Protein AF-A0A9E3XN04-F1 (afdb_monomer_lite)

Structure (mmCIF, N/CA/C/O backbone):
data_AF-A0A9E3XN04-F1
#
_entry.id   AF-A0A9E3XN04-F1
#
loop_
_atom_site.group_PDB
_atom_site.id
_atom_site.type_symbol
_atom_site.label_atom_id
_atom_site.label_alt_id
_atom_site.label_comp_id
_atom_site.label_asym_id
_atom_site.label_entity_id
_atom_site.label_seq_id
_atom_site.pdbx_PDB_ins_code
_atom_site.Cartn_x
_atom_site.Cartn_y
_atom_site.Cartn_z
_atom_site.occupancy
_atom_site.B_iso_or_equiv
_atom_site.auth_seq_id
_atom_site.auth_comp_id
_atom_site.auth_asym_id
_atom_site.auth_atom_id
_atom_site.pdbx_PDB_model_num
ATOM 1 N N . MET A 1 1 ? -16.218 -10.747 -21.702 1.00 32.84 1 MET A N 1
ATOM 2 C CA . MET A 1 1 ? -16.061 -9.281 -21.755 1.00 32.84 1 MET A CA 1
ATOM 3 C C . MET A 1 1 ? -14.624 -9.043 -22.192 1.00 32.84 1 MET A C 1
ATOM 5 O O . MET A 1 1 ? -13.739 -9.515 -21.499 1.00 32.84 1 MET A O 1
ATOM 9 N N . GLN A 1 2 ? -14.370 -8.511 -23.393 1.00 26.30 2 GLN A N 1
ATOM 10 C CA . GLN A 1 2 ? -12.997 -8.167 -23.788 1.00 26.30 2 GLN A CA 1
ATOM 11 C C . GLN A 1 2 ? -12.576 -6.998 -22.902 1.00 26.30 2 GLN A C 1
ATOM 13 O O . GLN A 1 2 ? -13.177 -5.932 -23.001 1.00 26.30 2 GLN A O 1
ATOM 18 N N . LEU A 1 3 ? -11.621 -7.218 -21.999 1.00 33.91 3 LEU A N 1
ATOM 19 C CA . LEU A 1 3 ? -10.925 -6.113 -21.355 1.00 33.91 3 LEU A CA 1
ATOM 20 C C . LEU A 1 3 ? -10.297 -5.301 -22.491 1.00 33.91 3 LEU A C 1
ATOM 22 O O . LEU A 1 3 ? -9.540 -5.849 -23.300 1.00 33.91 3 LEU A O 1
ATOM 26 N N . ASP A 1 4 ? -10.693 -4.033 -22.608 1.00 42.59 4 ASP A N 1
ATOM 27 C CA . ASP A 1 4 ? -9.982 -3.064 -23.434 1.00 42.59 4 ASP A CA 1
ATOM 28 C C . ASP A 1 4 ? -8.484 -3.220 -23.139 1.00 42.59 4 ASP A C 1
ATOM 30 O O . ASP A 1 4 ? -8.095 -3.386 -21.981 1.00 42.59 4 ASP A O 1
ATOM 34 N N . ARG A 1 5 ? -7.647 -3.237 -24.186 1.00 41.97 5 ARG A N 1
ATOM 35 C CA . ARG A 1 5 ? -6.184 -3.322 -24.035 1.00 41.97 5 ARG A CA 1
ATOM 36 C C . ARG A 1 5 ? -5.721 -2.374 -22.915 1.00 41.97 5 ARG A C 1
ATOM 38 O O . ARG A 1 5 ? -6.259 -1.263 -22.869 1.00 41.97 5 ARG A O 1
ATOM 45 N N . PRO A 1 6 ? -4.721 -2.748 -22.091 1.00 50.22 6 PRO A N 1
ATOM 46 C CA . PRO A 1 6 ? -4.192 -1.879 -21.043 1.00 50.22 6 PRO A CA 1
ATOM 47 C C . PRO A 1 6 ? -3.961 -0.467 -21.590 1.00 50.22 6 PRO A C 1
ATOM 49 O O . PRO A 1 6 ? -3.278 -0.291 -22.606 1.00 50.22 6 PRO A O 1
ATOM 52 N N . ILE A 1 7 ? -4.601 0.521 -20.962 1.00 51.25 7 ILE A N 1
ATOM 53 C CA . ILE A 1 7 ? -4.759 1.883 -21.491 1.00 51.25 7 ILE A CA 1
ATOM 54 C C . ILE A 1 7 ? -3.408 2.609 -21.616 1.00 51.25 7 ILE A C 1
ATOM 56 O O . ILE A 1 7 ? -3.303 3.530 -22.419 1.00 51.25 7 ILE A O 1
ATOM 60 N N . LEU A 1 8 ? -2.334 2.143 -20.966 1.00 50.19 8 LEU A N 1
ATOM 61 C CA . LEU A 1 8 ? -0.961 2.627 -21.200 1.00 50.19 8 LEU A CA 1
ATOM 62 C C . LEU A 1 8 ? -0.531 2.591 -22.676 1.00 50.19 8 LEU A C 1
ATOM 64 O O . LEU A 1 8 ? 0.091 3.540 -23.145 1.00 50.19 8 LEU A O 1
ATOM 68 N N . ASN A 1 9 ? -1.006 1.619 -23.464 1.00 49.53 9 ASN A N 1
ATOM 69 C CA . ASN A 1 9 ? -0.788 1.609 -24.919 1.00 49.53 9 ASN A CA 1
ATOM 70 C C . ASN A 1 9 ? -1.611 2.663 -25.695 1.00 49.53 9 ASN A C 1
ATOM 72 O O . ASN A 1 9 ? -1.367 2.873 -26.881 1.00 49.53 9 ASN A O 1
ATOM 76 N N . ARG A 1 10 ? -2.612 3.317 -25.083 1.00 57.53 10 ARG A N 1
ATOM 77 C CA . ARG A 1 10 ? -3.299 4.477 -25.688 1.00 57.53 10 ARG A CA 1
ATOM 78 C C . ARG A 1 10 ? -2.461 5.747 -25.558 1.00 57.53 10 ARG A C 1
ATOM 80 O O . ARG A 1 10 ? -2.516 6.585 -26.452 1.00 57.53 10 ARG A O 1
ATOM 87 N N . TRP A 1 11 ? -1.690 5.882 -24.480 1.00 60.97 11 TRP A N 1
ATOM 88 C CA . TRP A 1 11 ? -1.015 7.132 -24.138 1.00 60.97 11 TRP A CA 1
ATOM 89 C C . TRP A 1 11 ? 0.218 7.420 -24.985 1.00 60.97 11 TRP A C 1
ATOM 91 O O . TRP A 1 11 ? 0.409 8.564 -25.388 1.00 60.97 11 TRP A O 1
ATOM 101 N N . THR A 1 12 ? 1.006 6.404 -25.338 1.00 56.81 12 THR A N 1
ATOM 102 C CA . THR A 1 12 ? 2.194 6.557 -26.202 1.00 56.81 12 THR A CA 1
ATOM 103 C C . THR A 1 12 ? 1.855 7.134 -27.583 1.00 56.81 12 THR A C 1
ATOM 105 O O . THR A 1 12 ? 2.690 7.765 -28.230 1.00 56.81 12 THR A O 1
ATOM 108 N N . HIS A 1 13 ? 0.601 6.996 -28.023 1.00 58.75 13 HIS A N 1
ATOM 109 C CA . HIS A 1 13 ? 0.093 7.558 -29.275 1.00 58.75 13 HIS A CA 1
ATOM 110 C C . HIS A 1 13 ? -0.641 8.896 -29.109 1.00 58.75 13 HIS A C 1
ATOM 112 O O . HIS A 1 13 ? -1.061 9.495 -30.104 1.00 58.75 13 HIS A O 1
ATOM 118 N N . THR A 1 14 ? -0.783 9.396 -27.881 1.00 65.00 14 THR A N 1
ATOM 119 C CA . THR A 1 14 ? -1.408 10.689 -27.621 1.00 65.00 14 THR A CA 1
ATOM 120 C C . THR A 1 14 ? -0.424 11.814 -27.977 1.00 65.00 14 THR A C 1
ATOM 122 O O . THR A 1 14 ? 0.685 11.858 -27.439 1.00 65.00 14 THR A O 1
ATOM 125 N N . PRO A 1 15 ? -0.788 12.769 -28.860 1.00 67.38 15 PRO A N 1
ATOM 126 C CA . PRO A 1 15 ? 0.163 13.745 -29.394 1.00 67.38 15 PRO A CA 1
ATOM 127 C C . PRO A 1 15 ? 0.901 14.594 -28.354 1.00 67.38 15 PRO A C 1
ATOM 129 O O . PRO A 1 15 ? 2.019 15.019 -28.633 1.00 67.38 15 PRO A O 1
ATOM 132 N N . TRP A 1 16 ? 0.302 14.855 -27.188 1.00 68.38 16 TRP A N 1
ATOM 133 C CA . TRP A 1 16 ? 0.965 15.605 -26.119 1.00 68.38 16 TRP A CA 1
ATOM 134 C C . TRP A 1 16 ? 1.993 14.745 -25.368 1.00 68.38 16 TRP A C 1
ATOM 136 O O . TRP A 1 16 ? 3.096 15.218 -25.133 1.00 68.38 16 TRP A O 1
ATOM 146 N N . VAL A 1 17 ? 1.709 13.462 -25.106 1.00 71.62 17 VAL A N 1
ATOM 147 C CA . VAL A 1 17 ? 2.612 12.531 -24.395 1.00 71.62 17 VAL A CA 1
ATOM 148 C C . VAL A 1 17 ? 3.968 12.433 -25.095 1.00 71.62 17 VAL A C 1
ATOM 150 O O . VAL A 1 17 ? 5.014 12.576 -24.471 1.00 71.62 17 VAL A O 1
ATOM 153 N N . SER A 1 18 ? 3.963 12.287 -26.420 1.00 72.31 18 SER A N 1
ATOM 154 C CA . SER A 1 18 ? 5.196 12.227 -27.224 1.00 72.31 18 SER A CA 1
ATOM 155 C C . SER A 1 18 ? 5.988 13.547 -27.306 1.00 72.31 18 SER A C 1
ATOM 157 O O . SER A 1 18 ? 7.096 13.559 -27.836 1.00 72.31 18 SER A O 1
ATOM 159 N N . LYS A 1 19 ? 5.424 14.671 -26.841 1.00 70.38 19 LYS A N 1
ATOM 160 C CA . LYS A 1 19 ? 5.983 16.023 -27.028 1.00 70.38 19 LYS A CA 1
ATOM 161 C C . LYS A 1 19 ? 6.247 16.777 -25.732 1.00 70.38 19 LYS A C 1
ATOM 163 O O . LYS A 1 19 ? 7.004 17.742 -25.774 1.00 70.38 19 LYS A O 1
ATOM 168 N N . THR A 1 20 ? 5.624 16.386 -24.623 1.00 71.81 20 THR A N 1
ATOM 169 C CA . THR A 1 20 ? 5.808 17.043 -23.328 1.00 71.81 20 THR A CA 1
ATOM 170 C C . THR A 1 20 ? 7.185 16.680 -22.775 1.00 71.81 20 THR A C 1
ATOM 172 O O . THR A 1 20 ? 7.424 15.498 -22.507 1.00 71.81 20 THR A O 1
ATOM 175 N N . PRO A 1 21 ? 8.098 17.656 -22.633 1.00 72.25 21 PRO A N 1
ATOM 176 C CA . PRO A 1 21 ? 9.414 17.412 -22.069 1.00 72.25 21 PRO A CA 1
ATOM 177 C C . PRO A 1 21 ? 9.316 17.144 -20.563 1.00 72.25 21 PRO A C 1
ATOM 179 O O . PRO A 1 21 ? 8.486 17.728 -19.869 1.00 72.25 21 PRO A O 1
ATOM 182 N N . VAL A 1 22 ? 10.184 16.267 -20.068 1.00 74.38 22 VAL A N 1
ATOM 183 C CA . VAL A 1 22 ? 10.433 16.033 -18.641 1.00 74.38 22 VAL A CA 1
ATOM 184 C C . VAL A 1 22 ? 11.941 15.873 -18.499 1.00 74.38 22 VAL A C 1
ATOM 186 O O . VAL A 1 22 ? 12.509 14.902 -19.000 1.00 74.38 22 VAL A O 1
ATOM 189 N N . ASP A 1 23 ? 12.586 16.854 -17.870 1.00 76.69 23 ASP A N 1
ATOM 190 C CA . ASP A 1 23 ? 14.045 17.003 -17.852 1.00 76.69 23 ASP A CA 1
ATOM 191 C C . ASP A 1 23 ? 14.656 16.954 -19.271 1.00 76.69 23 ASP A C 1
ATOM 193 O O . ASP A 1 23 ? 14.370 17.822 -20.098 1.00 76.69 23 ASP A O 1
ATOM 197 N N . ASP A 1 24 ? 15.502 15.965 -19.565 1.00 80.69 24 ASP A N 1
ATOM 198 C CA . ASP A 1 24 ? 16.158 15.741 -20.858 1.00 80.69 24 ASP A CA 1
ATOM 199 C C . ASP A 1 24 ? 15.422 14.733 -21.765 1.00 80.69 24 ASP A C 1
ATOM 201 O O . ASP A 1 24 ? 15.874 14.450 -22.878 1.00 80.69 24 ASP A O 1
ATOM 205 N N . ARG A 1 25 ? 14.267 14.220 -21.318 1.00 86.12 25 ARG A N 1
ATOM 206 C CA . ARG A 1 25 ? 13.419 13.243 -22.021 1.00 86.12 25 ARG A CA 1
ATOM 207 C C . ARG A 1 25 ? 12.035 13.826 -22.328 1.00 86.12 25 ARG A C 1
ATOM 209 O O . ARG A 1 25 ? 11.758 15.006 -22.123 1.00 86.12 25 ARG A O 1
ATOM 216 N N . THR A 1 26 ? 11.144 12.986 -22.849 1.00 83.31 26 THR A N 1
ATOM 217 C CA . THR A 1 26 ? 9.707 13.280 -22.970 1.00 83.31 26 THR A CA 1
ATOM 218 C C . THR A 1 26 ? 8.903 12.302 -22.124 1.00 83.31 26 THR A C 1
ATOM 220 O O . THR A 1 26 ? 9.396 11.214 -21.828 1.00 83.31 26 THR A O 1
ATOM 223 N N . VAL A 1 27 ? 7.654 12.644 -21.792 1.00 79.25 27 VAL A N 1
ATOM 224 C CA . VAL A 1 27 ? 6.716 11.710 -21.138 1.00 79.25 27 VAL A CA 1
ATOM 225 C C . VAL A 1 27 ? 6.655 10.391 -21.919 1.00 79.25 27 VAL A C 1
ATOM 227 O O . VAL A 1 27 ? 6.838 9.331 -21.336 1.00 79.25 27 VAL A O 1
ATOM 230 N N . GLY A 1 28 ? 6.481 10.439 -23.244 1.00 81.81 28 GLY A N 1
ATOM 231 C CA . GLY A 1 28 ? 6.472 9.242 -24.092 1.00 81.81 28 GLY A CA 1
ATOM 232 C C . GLY A 1 28 ? 7.774 8.440 -24.030 1.00 81.81 28 GLY A C 1
ATOM 233 O O . GLY A 1 28 ? 7.723 7.228 -23.868 1.00 81.81 28 GLY A O 1
ATOM 234 N N . GLY A 1 29 ? 8.929 9.112 -24.073 1.00 85.75 29 GLY A N 1
ATOM 235 C CA . GLY A 1 29 ? 10.232 8.448 -23.946 1.00 85.75 29 GLY A CA 1
ATOM 236 C C . GLY A 1 29 ? 10.406 7.730 -22.606 1.00 85.75 29 GLY A C 1
ATOM 237 O O . GLY A 1 29 ? 10.851 6.589 -22.579 1.00 85.75 29 GLY A O 1
ATOM 238 N N . ILE A 1 30 ? 9.972 8.354 -21.505 1.00 87.19 30 ILE A N 1
ATOM 239 C CA . ILE A 1 30 ? 9.951 7.719 -20.180 1.00 87.19 30 ILE A CA 1
ATOM 240 C C . ILE A 1 30 ? 9.051 6.477 -20.196 1.00 87.19 30 ILE A C 1
ATOM 242 O O . ILE A 1 30 ? 9.462 5.415 -19.735 1.00 87.19 30 ILE A O 1
ATOM 246 N N . LEU A 1 31 ? 7.831 6.583 -20.734 1.00 84.81 31 LEU A N 1
ATOM 247 C CA . LEU A 1 31 ? 6.881 5.466 -20.737 1.00 84.81 31 LEU A CA 1
ATOM 248 C C . LEU A 1 31 ? 7.346 4.285 -21.610 1.00 84.81 31 LEU A C 1
ATOM 250 O O . LEU A 1 31 ? 7.058 3.135 -21.281 1.00 84.81 31 LEU A O 1
ATOM 254 N N . ASP A 1 32 ? 8.072 4.554 -22.696 1.00 84.31 32 ASP A N 1
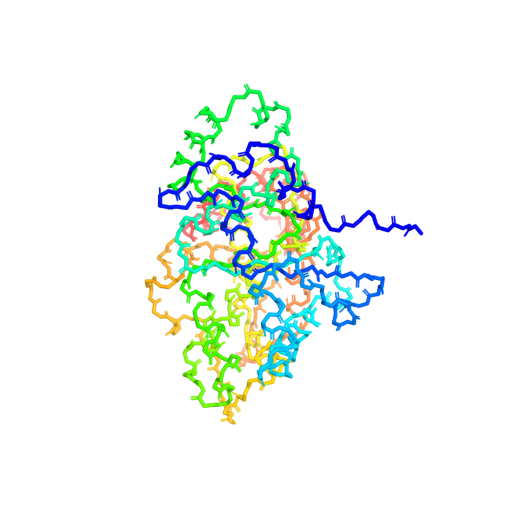ATOM 255 C CA . ASP A 1 32 ? 8.606 3.519 -23.586 1.00 84.31 32 ASP A CA 1
ATOM 256 C C . ASP A 1 32 ? 9.791 2.756 -22.955 1.00 84.31 32 ASP A C 1
ATOM 258 O O . ASP A 1 32 ? 9.938 1.546 -23.171 1.00 84.31 32 ASP A O 1
ATOM 262 N N . GLU A 1 33 ? 10.627 3.442 -22.168 1.00 86.62 33 GLU A N 1
ATOM 263 C CA . GLU A 1 33 ? 11.854 2.898 -21.567 1.00 86.62 33 GLU A CA 1
ATOM 264 C C . GLU A 1 33 ? 11.614 2.208 -20.211 1.00 86.62 33 GLU A C 1
ATOM 266 O O . GLU A 1 33 ? 12.117 1.105 -19.972 1.00 86.62 33 GLU A O 1
ATOM 271 N N . GLU A 1 34 ? 10.839 2.829 -19.319 1.00 90.00 34 GLU A N 1
ATOM 272 C CA . GLU A 1 34 ? 10.646 2.369 -17.937 1.00 90.00 34 GLU A CA 1
ATOM 273 C C . GLU A 1 34 ? 9.822 1.084 -17.856 1.00 90.00 34 GLU A C 1
ATOM 275 O O . GLU A 1 34 ? 9.000 0.806 -18.719 1.00 90.00 34 GLU A O 1
ATOM 280 N N . VAL A 1 35 ? 10.001 0.263 -16.816 1.00 93.31 35 VAL A N 1
ATOM 281 C CA . VAL A 1 35 ? 9.273 -1.017 -16.714 1.00 93.31 35 VAL A CA 1
ATOM 282 C C . VAL A 1 35 ? 7.805 -0.755 -16.392 1.00 93.31 35 VAL A C 1
ATOM 284 O O . VAL A 1 35 ? 7.490 -0.284 -15.305 1.00 93.31 35 VAL A O 1
ATOM 287 N N . GLN A 1 36 ? 6.914 -1.141 -17.305 1.00 92.62 36 GLN A N 1
ATOM 288 C CA . GLN A 1 36 ? 5.465 -1.150 -17.112 1.00 92.62 36 GLN A CA 1
ATOM 289 C C . GLN A 1 36 ? 4.901 -2.531 -17.428 1.00 92.62 36 GLN A C 1
ATOM 291 O O . GLN A 1 36 ? 5.004 -3.027 -18.554 1.00 92.62 36 GLN A O 1
ATOM 296 N N . ILE A 1 37 ? 4.306 -3.170 -16.427 1.00 94.88 37 ILE A N 1
ATOM 297 C CA . ILE A 1 37 ? 3.775 -4.527 -16.544 1.00 94.88 37 ILE A CA 1
ATOM 298 C C . ILE A 1 37 ? 2.282 -4.493 -16.257 1.00 94.88 37 ILE A C 1
ATOM 300 O O . ILE A 1 37 ? 1.873 -4.132 -15.160 1.00 94.88 37 ILE A O 1
ATOM 304 N N . GLY A 1 38 ? 1.478 -4.905 -17.233 1.00 93.94 38 GLY A N 1
ATOM 305 C CA . GLY A 1 38 ? 0.047 -5.128 -17.052 1.00 93.94 38 GLY A CA 1
ATOM 306 C C . GLY A 1 38 ? -0.250 -6.519 -16.492 1.00 93.94 38 GLY A C 1
ATOM 307 O O . GLY A 1 38 ? 0.471 -7.481 -16.773 1.00 93.94 38 GLY A O 1
ATOM 308 N N . PHE A 1 39 ? -1.341 -6.635 -15.741 1.00 94.31 39 PHE A N 1
ATOM 309 C CA . PHE A 1 39 ? -1.876 -7.880 -15.198 1.00 94.31 39 PHE A CA 1
ATOM 310 C C . PHE A 1 39 ? -3.222 -8.174 -15.862 1.00 94.31 39 PHE A C 1
ATOM 312 O O . PHE A 1 39 ? -4.227 -7.531 -15.573 1.00 94.31 39 PHE A O 1
ATOM 319 N N . GLU A 1 40 ? -3.250 -9.156 -16.761 1.00 93.00 40 GLU A N 1
ATOM 320 C CA . GLU A 1 40 ? -4.452 -9.492 -17.526 1.00 93.00 40 GLU A CA 1
ATOM 321 C C . GLU A 1 40 ? -5.005 -10.879 -17.191 1.00 93.00 40 GLU A C 1
ATOM 323 O O . GLU A 1 40 ? -4.258 -11.839 -17.001 1.00 93.00 40 GLU A O 1
ATOM 328 N N . GLY A 1 41 ? -6.330 -11.003 -17.227 1.00 89.88 41 GLY A N 1
ATOM 329 C CA . GLY A 1 41 ? -7.047 -12.264 -17.055 1.00 89.88 41 GLY A CA 1
ATOM 330 C C . GLY A 1 41 ? -7.969 -12.267 -15.841 1.00 89.88 41 GLY A C 1
ATOM 331 O O . GLY A 1 41 ? -7.845 -11.447 -14.931 1.00 89.88 41 GLY A O 1
ATOM 332 N N . ASP A 1 42 ? -8.893 -13.222 -15.853 1.00 86.31 42 ASP A N 1
ATOM 333 C CA . ASP A 1 42 ? -9.820 -13.476 -14.755 1.00 86.31 42 ASP A CA 1
ATOM 334 C C . ASP A 1 42 ? -9.244 -14.552 -13.821 1.00 86.31 42 ASP A C 1
ATOM 336 O O . ASP A 1 42 ? -8.513 -15.441 -14.261 1.00 86.31 42 ASP A O 1
ATOM 340 N N . GLY A 1 43 ? -9.603 -14.503 -12.537 1.00 89.06 43 GLY A N 1
ATOM 341 C CA . GLY A 1 43 ? -9.157 -15.468 -11.528 1.00 89.06 43 GLY A CA 1
ATOM 342 C C . GLY A 1 43 ? -8.116 -14.908 -10.550 1.00 89.06 43 GLY A C 1
ATOM 343 O O . GLY A 1 43 ? -7.999 -13.686 -10.422 1.00 89.06 43 GLY A O 1
ATOM 344 N N . PRO A 1 44 ? -7.397 -15.791 -9.825 1.00 93.69 44 PRO A N 1
ATOM 345 C CA . PRO A 1 44 ? -6.384 -15.397 -8.845 1.00 93.69 44 PRO A CA 1
ATOM 346 C C . PRO A 1 44 ? -5.321 -14.474 -9.450 1.00 93.69 44 PRO A C 1
ATOM 348 O O . PRO A 1 44 ? -4.865 -14.705 -10.576 1.00 93.69 44 PRO A O 1
ATOM 351 N N . MET A 1 45 ? -4.893 -13.465 -8.693 1.00 93.69 45 MET A N 1
ATOM 352 C CA . MET A 1 45 ? -3.869 -12.496 -9.089 1.00 93.69 45 MET A CA 1
ATOM 353 C C . MET A 1 45 ? -2.555 -13.184 -9.471 1.00 93.69 45 MET A C 1
ATOM 355 O O . MET A 1 45 ? -1.950 -12.823 -10.479 1.00 93.69 45 MET A O 1
ATOM 359 N N . SER A 1 46 ? -2.159 -14.235 -8.747 1.00 94.69 46 SER A N 1
ATOM 360 C CA . SER A 1 46 ? -0.965 -15.042 -9.054 1.00 94.69 46 SER A CA 1
ATOM 361 C C . SER A 1 46 ? -1.000 -15.742 -10.414 1.00 94.69 46 SER A C 1
ATOM 363 O O . SER A 1 46 ? 0.050 -16.075 -10.966 1.00 94.69 46 SER A O 1
ATOM 365 N N . SER A 1 47 ? -2.197 -15.973 -10.957 1.00 94.75 47 SER A N 1
ATOM 366 C CA . SER A 1 47 ? -2.405 -16.653 -12.239 1.00 94.75 47 SER A CA 1
ATOM 367 C C . SER A 1 47 ? -2.564 -15.695 -13.420 1.00 94.75 47 SER A C 1
ATOM 369 O O . SER A 1 47 ? -2.604 -16.143 -14.571 1.00 94.75 47 SER A O 1
ATOM 371 N N . ARG A 1 48 ? -2.643 -14.382 -13.158 1.00 94.50 48 ARG A N 1
ATOM 372 C CA . ARG A 1 48 ? -2.798 -13.375 -14.207 1.00 94.50 48 ARG A CA 1
ATOM 373 C C . ARG A 1 48 ? -1.589 -13.360 -15.133 1.00 94.50 48 ARG A C 1
ATOM 375 O O . ARG A 1 48 ? -0.436 -13.548 -14.743 1.00 94.50 48 ARG A O 1
ATOM 382 N N . ARG A 1 49 ? -1.864 -13.103 -16.406 1.00 96.06 49 ARG A N 1
ATOM 383 C CA . ARG A 1 49 ? -0.848 -12.946 -17.436 1.00 96.06 49 ARG A CA 1
ATOM 384 C C . ARG A 1 49 ? -0.113 -11.628 -17.217 1.00 96.06 49 ARG A C 1
ATOM 386 O O . ARG A 1 49 ? -0.728 -10.568 -17.260 1.00 96.06 49 ARG A O 1
ATOM 393 N N . LEU A 1 50 ? 1.206 -11.710 -17.063 1.00 96.38 50 LEU A N 1
ATOM 394 C CA . LEU A 1 50 ? 2.089 -10.544 -17.070 1.00 96.38 50 LEU A CA 1
ATOM 395 C C . LEU A 1 50 ? 2.296 -10.076 -18.514 1.00 96.38 50 LEU A C 1
ATOM 397 O O . LEU A 1 50 ? 2.778 -10.843 -19.356 1.00 96.38 50 LEU A O 1
ATOM 401 N N . VAL A 1 51 ? 1.912 -8.837 -18.804 1.00 95.75 51 VAL A N 1
ATOM 402 C CA . VAL A 1 51 ? 1.974 -8.238 -20.141 1.00 95.75 51 VAL A CA 1
ATOM 403 C C . VAL A 1 51 ? 3.028 -7.135 -20.149 1.00 95.75 51 VAL A C 1
ATOM 405 O O . VAL A 1 51 ? 2.878 -6.176 -19.396 1.00 95.75 51 VAL A O 1
ATOM 408 N N . PRO A 1 52 ? 4.086 -7.231 -20.975 1.00 94.81 52 PRO A N 1
ATOM 409 C CA . PRO A 1 52 ? 5.051 -6.146 -21.102 1.00 94.81 52 PRO A CA 1
ATOM 410 C C . PRO A 1 52 ? 4.408 -4.984 -21.866 1.00 94.81 52 PRO A C 1
ATOM 412 O O . PRO A 1 52 ? 4.016 -5.146 -23.022 1.00 94.81 52 PRO A O 1
ATOM 415 N N . LEU A 1 53 ? 4.278 -3.825 -21.226 1.00 90.00 53 LEU A N 1
ATOM 416 C CA . LEU A 1 53 ? 3.712 -2.624 -21.853 1.00 90.00 53 LEU A CA 1
ATOM 417 C C . LEU A 1 53 ? 4.790 -1.662 -22.362 1.00 90.00 53 LEU A C 1
ATOM 419 O O . LEU A 1 53 ? 4.474 -0.754 -23.118 1.00 90.00 53 LEU A O 1
ATOM 423 N N . SER A 1 54 ? 6.049 -1.908 -22.004 1.00 90.81 54 SER A N 1
ATOM 424 C CA . SER A 1 54 ? 7.209 -1.100 -22.375 1.00 90.81 54 SER A CA 1
ATOM 425 C C . SER A 1 54 ? 8.412 -1.966 -22.760 1.00 90.81 54 SER A C 1
ATOM 427 O O . SER A 1 54 ? 8.425 -3.185 -22.528 1.00 90.81 54 SER A O 1
ATOM 429 N N . ALA A 1 55 ? 9.452 -1.343 -23.322 1.00 90.12 55 ALA A N 1
ATOM 430 C CA . ALA A 1 55 ? 10.693 -2.032 -23.669 1.00 90.12 55 ALA A CA 1
ATOM 431 C C . ALA A 1 55 ? 11.390 -2.594 -22.420 1.00 90.12 55 ALA A C 1
ATOM 433 O O . ALA A 1 55 ? 11.762 -3.771 -22.409 1.00 90.12 55 ALA A O 1
ATOM 434 N N . GLY A 1 56 ? 11.474 -1.807 -21.341 1.00 91.44 56 GLY A N 1
ATOM 435 C CA . GLY A 1 56 ? 12.046 -2.257 -20.072 1.00 91.44 56 GLY A CA 1
ATOM 436 C C . GLY A 1 56 ? 11.294 -3.450 -19.474 1.00 91.44 56 GLY A C 1
ATOM 437 O O . GLY A 1 56 ? 11.911 -4.395 -18.981 1.00 91.44 56 GLY A O 1
ATOM 438 N N . ALA A 1 57 ? 9.959 -3.469 -19.558 1.00 94.88 57 ALA A N 1
ATOM 439 C CA . ALA A 1 57 ? 9.169 -4.613 -19.101 1.00 94.88 57 ALA A CA 1
ATOM 440 C C . ALA A 1 57 ? 9.369 -5.856 -19.971 1.00 94.88 57 ALA A C 1
ATOM 442 O O . ALA A 1 57 ? 9.397 -6.977 -19.457 1.00 94.88 57 ALA A O 1
ATOM 443 N N . HIS A 1 58 ? 9.518 -5.675 -21.284 1.00 95.50 58 HIS A N 1
ATOM 444 C CA . HIS A 1 58 ? 9.829 -6.776 -22.184 1.00 95.50 58 HIS A CA 1
ATOM 445 C C . HIS A 1 58 ? 11.199 -7.384 -21.855 1.00 95.50 58 HIS A C 1
ATOM 447 O O . HIS A 1 58 ? 11.317 -8.605 -21.744 1.00 95.50 58 HIS A O 1
ATOM 453 N N . GLU A 1 59 ? 12.221 -6.556 -21.640 1.00 94.44 59 GLU A N 1
ATOM 454 C CA . GLU A 1 59 ? 13.539 -7.017 -21.201 1.00 94.44 59 GLU A CA 1
ATOM 455 C C . GLU A 1 59 ? 13.456 -7.778 -19.872 1.00 94.44 59 GLU A C 1
ATOM 457 O O . GLU A 1 59 ? 13.966 -8.894 -19.769 1.00 94.44 59 GLU A O 1
ATOM 462 N N . LEU A 1 60 ? 12.731 -7.247 -18.886 1.00 94.88 60 LEU A N 1
ATOM 463 C CA . LEU A 1 60 ? 12.577 -7.889 -17.582 1.00 94.88 60 LEU A CA 1
ATOM 464 C C . LEU A 1 60 ? 11.860 -9.253 -17.667 1.00 94.88 60 LEU A C 1
ATOM 466 O O . LEU A 1 60 ? 12.276 -10.221 -17.028 1.00 94.88 60 LEU A O 1
ATOM 470 N N . LEU A 1 61 ? 10.788 -9.359 -18.464 1.00 96.62 61 LEU A N 1
ATOM 471 C CA . LEU A 1 61 ? 9.931 -10.555 -18.528 1.00 96.62 61 LEU A CA 1
ATOM 472 C C . LEU A 1 61 ? 10.379 -11.622 -19.537 1.00 96.62 61 LEU A C 1
ATOM 474 O O . LEU A 1 61 ? 9.890 -12.760 -19.466 1.00 96.62 61 LEU A O 1
ATOM 478 N N . PHE A 1 62 ? 11.260 -11.273 -20.478 1.00 96.19 62 PHE A N 1
ATOM 479 C CA . PHE A 1 62 ? 11.724 -12.164 -21.552 1.00 96.19 62 PHE A CA 1
ATOM 480 C C . PHE A 1 62 ? 13.252 -12.254 -21.678 1.00 96.19 62 PHE A C 1
ATOM 482 O O . PHE A 1 62 ? 13.738 -13.093 -22.437 1.00 96.19 62 PHE A O 1
ATOM 489 N N . GLY A 1 63 ? 14.002 -11.443 -20.931 1.00 95.56 63 GLY A N 1
ATOM 490 C CA . GLY A 1 63 ? 15.462 -11.432 -20.911 1.00 95.56 63 GLY A CA 1
ATOM 491 C C . GLY A 1 63 ? 16.104 -12.533 -20.051 1.00 95.56 63 GLY A C 1
ATOM 492 O O . GLY A 1 63 ? 15.452 -13.520 -19.690 1.00 95.56 63 GLY A O 1
ATOM 493 N N . PRO A 1 64 ? 17.400 -12.379 -19.708 1.00 95.44 64 PRO A N 1
ATOM 494 C CA . PRO A 1 64 ? 18.189 -13.407 -19.018 1.00 95.44 64 PRO A CA 1
ATOM 495 C C . PRO A 1 64 ? 17.636 -13.812 -17.646 1.00 95.44 64 PRO A C 1
ATOM 497 O O . PRO A 1 64 ? 17.731 -14.976 -17.264 1.00 95.44 64 PRO A O 1
ATOM 500 N N . HIS A 1 65 ? 17.009 -12.874 -16.931 1.00 94.44 65 HIS A N 1
ATOM 501 C CA . HIS A 1 65 ? 16.491 -13.076 -15.573 1.00 94.44 65 HIS A CA 1
ATOM 502 C C . HIS A 1 65 ? 14.975 -13.342 -15.524 1.00 94.44 65 HIS A C 1
ATOM 504 O O . HIS A 1 65 ? 14.357 -13.240 -14.463 1.00 94.44 65 HIS A O 1
ATOM 510 N N . ARG A 1 66 ? 14.355 -13.716 -16.654 1.00 95.44 66 ARG A N 1
ATOM 511 C CA . ARG A 1 66 ? 12.890 -13.852 -16.784 1.00 95.44 66 ARG A CA 1
ATOM 512 C C . ARG A 1 66 ? 12.229 -14.732 -15.721 1.00 95.44 66 ARG A C 1
ATOM 514 O O . ARG A 1 66 ? 11.136 -14.413 -15.264 1.00 95.44 66 ARG A O 1
ATOM 521 N N . ASP A 1 67 ? 12.861 -15.839 -15.327 1.00 95.00 67 ASP A N 1
ATOM 522 C CA . ASP A 1 67 ? 12.259 -16.793 -14.389 1.00 95.00 67 ASP A CA 1
ATOM 523 C C . ASP A 1 67 ? 12.285 -16.239 -12.959 1.00 95.00 67 ASP A C 1
ATOM 525 O O . ASP A 1 67 ? 11.361 -16.489 -12.187 1.00 95.00 67 ASP A O 1
ATOM 529 N N . ALA A 1 68 ? 13.318 -15.462 -12.613 1.00 94.12 68 ALA A N 1
ATOM 530 C CA . ALA A 1 68 ? 13.402 -14.748 -11.343 1.00 94.12 68 ALA A CA 1
ATOM 531 C C . ALA A 1 68 ? 12.391 -13.595 -11.301 1.00 94.12 68 ALA A C 1
ATOM 533 O O . ALA A 1 68 ? 11.601 -13.522 -10.362 1.00 94.12 68 ALA A O 1
ATOM 534 N N . ALA A 1 69 ? 12.338 -12.771 -12.355 1.00 95.50 69 ALA A N 1
ATOM 535 C CA . ALA A 1 69 ? 11.373 -11.679 -12.479 1.00 95.50 69 ALA A CA 1
ATOM 536 C C . ALA A 1 69 ? 9.926 -12.176 -12.371 1.00 95.50 69 ALA A C 1
ATOM 538 O O . ALA A 1 69 ? 9.149 -11.666 -11.567 1.00 95.50 69 ALA A O 1
ATOM 539 N N . ARG A 1 70 ? 9.573 -13.217 -13.139 1.00 96.00 70 ARG A N 1
ATOM 540 C CA . ARG A 1 70 ? 8.234 -13.816 -13.106 1.00 96.00 70 ARG A CA 1
ATOM 541 C C . ARG A 1 70 ? 7.904 -14.355 -11.727 1.00 96.00 70 ARG A C 1
ATOM 543 O O . ARG A 1 70 ? 6.854 -14.004 -11.213 1.00 96.00 70 ARG A O 1
ATOM 550 N N . ARG A 1 71 ? 8.793 -15.151 -11.123 1.00 94.50 71 ARG A N 1
ATOM 551 C CA . ARG A 1 71 ? 8.581 -15.723 -9.785 1.00 94.50 71 ARG A CA 1
ATOM 552 C C . ARG A 1 71 ? 8.333 -14.642 -8.744 1.00 94.50 71 ARG A C 1
ATOM 554 O O . ARG A 1 71 ? 7.380 -14.773 -7.982 1.00 94.50 71 ARG A O 1
ATOM 561 N N . LEU A 1 72 ? 9.152 -13.590 -8.746 1.00 94.94 72 LEU A N 1
ATOM 562 C CA . LEU A 1 72 ? 9.002 -12.474 -7.825 1.00 94.94 72 LEU A CA 1
ATOM 563 C C . LEU A 1 72 ? 7.631 -11.827 -8.014 1.00 94.94 72 LEU A C 1
ATOM 565 O O . LEU A 1 72 ? 6.841 -11.824 -7.077 1.00 94.94 72 LEU A O 1
ATOM 569 N N . ILE A 1 73 ? 7.309 -11.375 -9.229 1.00 95.38 73 ILE A N 1
ATOM 570 C CA . ILE A 1 73 ? 6.052 -10.667 -9.507 1.00 95.38 73 ILE A CA 1
ATOM 571 C C . ILE A 1 73 ? 4.840 -11.557 -9.201 1.00 95.38 73 ILE A C 1
ATOM 573 O O . ILE A 1 73 ? 3.920 -11.125 -8.515 1.00 95.38 73 ILE A O 1
ATOM 577 N N . THR A 1 74 ? 4.831 -12.821 -9.637 1.00 95.44 74 THR A N 1
ATOM 578 C CA . THR A 1 74 ? 3.719 -13.741 -9.341 1.00 95.44 74 THR A CA 1
ATOM 579 C C . THR A 1 74 ? 3.609 -14.055 -7.852 1.00 95.44 74 THR A C 1
ATOM 581 O O . THR A 1 74 ? 2.502 -14.201 -7.342 1.00 95.44 74 THR A O 1
ATOM 584 N N . GLY A 1 75 ? 4.740 -14.138 -7.145 1.00 94.25 75 GLY A N 1
ATOM 585 C CA . GLY A 1 75 ? 4.792 -14.348 -5.701 1.00 94.25 75 GLY A CA 1
ATOM 586 C C . GLY A 1 75 ? 4.234 -13.160 -4.924 1.00 94.25 75 GLY A C 1
ATOM 587 O O . GLY A 1 75 ? 3.475 -13.350 -3.974 1.00 94.25 75 GLY A O 1
ATOM 588 N N . THR A 1 76 ? 4.547 -11.946 -5.379 1.00 94.19 76 THR A N 1
ATOM 589 C CA . THR A 1 76 ? 3.942 -10.702 -4.900 1.00 94.19 76 THR A CA 1
ATOM 590 C C . THR A 1 76 ? 2.441 -10.694 -5.133 1.00 94.19 76 THR A C 1
ATOM 592 O O . THR A 1 76 ? 1.691 -10.490 -4.191 1.00 94.19 76 THR A O 1
ATOM 595 N N . LEU A 1 77 ? 1.982 -10.999 -6.347 1.00 94.06 77 LEU A N 1
ATOM 596 C CA . LEU A 1 77 ? 0.553 -11.008 -6.664 1.00 94.06 77 LEU A CA 1
ATOM 597 C C . LEU A 1 77 ? -0.225 -12.086 -5.900 1.00 94.06 77 LEU A C 1
ATOM 599 O O . LEU A 1 77 ? -1.386 -11.874 -5.568 1.00 94.06 77 LEU A O 1
ATOM 603 N N . ALA A 1 78 ? 0.408 -13.210 -5.557 1.00 92.88 78 ALA A N 1
ATOM 604 C CA . ALA A 1 78 ? -0.233 -14.276 -4.793 1.00 92.88 78 ALA A CA 1
ATOM 605 C C .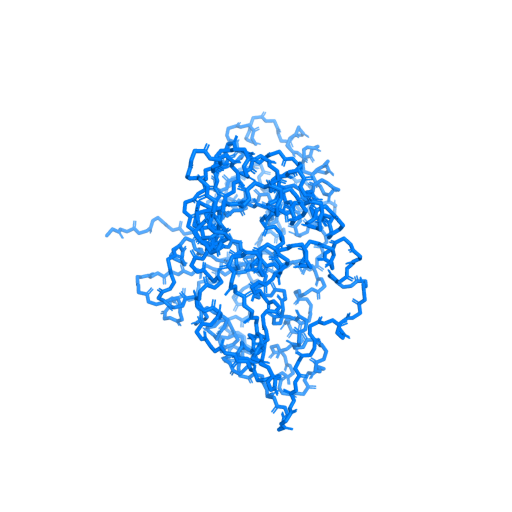 ALA A 1 78 ? -0.721 -13.836 -3.405 1.00 92.88 78 ALA A C 1
ATOM 607 O O . ALA A 1 78 ? -1.591 -14.495 -2.837 1.00 92.88 78 ALA A O 1
ATOM 608 N N . THR A 1 79 ? -0.170 -12.768 -2.815 1.00 89.12 79 THR A N 1
ATOM 609 C CA . THR A 1 79 ? -0.657 -12.254 -1.519 1.00 89.12 79 THR A CA 1
ATOM 610 C C . THR A 1 79 ? -2.052 -11.648 -1.616 1.00 89.12 79 THR A C 1
ATOM 612 O O . THR A 1 79 ? -2.745 -11.578 -0.607 1.00 89.12 79 THR A O 1
ATOM 615 N N . LEU A 1 80 ? -2.477 -11.268 -2.822 1.00 88.56 80 LEU A N 1
ATOM 616 C CA . LEU A 1 80 ? -3.799 -10.721 -3.097 1.00 88.56 80 LEU A CA 1
ATOM 617 C C . LEU A 1 80 ? -4.829 -11.783 -3.509 1.00 88.56 80 LEU A C 1
ATOM 619 O O . LEU A 1 80 ? -5.996 -11.457 -3.733 1.00 88.56 80 LEU A O 1
ATOM 623 N N . ASP A 1 81 ? -4.431 -13.051 -3.640 1.00 90.38 81 ASP A N 1
ATOM 624 C CA . ASP A 1 81 ? -5.339 -14.110 -4.075 1.00 90.38 81 ASP A CA 1
ATOM 625 C C . ASP A 1 81 ? -6.503 -14.291 -3.090 1.00 90.38 81 ASP A C 1
ATOM 627 O O . ASP A 1 81 ? -6.309 -14.609 -1.919 1.00 90.38 81 ASP A O 1
ATOM 631 N N . GLY A 1 82 ? -7.730 -14.121 -3.591 1.00 84.00 82 GLY A N 1
ATOM 632 C CA . GLY A 1 82 ? -8.955 -14.259 -2.800 1.00 84.00 82 GLY A CA 1
ATOM 633 C C . GLY A 1 82 ? -9.322 -13.033 -1.961 1.00 84.00 82 GLY A C 1
ATOM 634 O O . GLY A 1 82 ? -10.361 -13.066 -1.304 1.00 84.00 82 GLY A O 1
ATOM 635 N N . LEU A 1 83 ? -8.523 -11.960 -2.000 1.00 83.00 83 LEU A N 1
ATOM 636 C CA . LEU A 1 83 ? -8.855 -10.706 -1.329 1.00 83.00 83 LEU A CA 1
ATOM 637 C C . LEU A 1 83 ? -9.847 -9.884 -2.158 1.00 83.00 83 LEU A C 1
ATOM 639 O O . LEU A 1 83 ? -9.764 -9.809 -3.388 1.00 83.00 83 LEU A O 1
ATOM 643 N N . GLU A 1 84 ? -10.794 -9.251 -1.471 1.00 78.62 84 GLU A N 1
ATOM 644 C CA . GLU A 1 84 ? -11.701 -8.284 -2.082 1.00 78.62 84 GLU A CA 1
ATOM 645 C C . GLU A 1 84 ? -10.906 -7.071 -2.597 1.00 78.62 84 GLU A C 1
ATOM 647 O O . GLU A 1 84 ? -9.885 -6.696 -2.029 1.00 78.62 84 GLU A O 1
ATOM 652 N N . GLY A 1 85 ? -11.315 -6.494 -3.729 1.00 77.06 85 GLY A N 1
ATOM 653 C CA . GLY A 1 85 ? -10.609 -5.364 -4.347 1.00 77.06 85 GLY A CA 1
ATOM 654 C C . GLY A 1 85 ? -9.337 -5.730 -5.121 1.00 77.06 85 GLY A C 1
ATOM 655 O O . GLY A 1 85 ? -8.956 -4.980 -6.013 1.00 77.06 85 GLY A O 1
ATOM 656 N N . ALA A 1 86 ? -8.745 -6.913 -4.907 1.00 83.88 86 ALA A N 1
ATOM 657 C CA . ALA A 1 86 ? -7.536 -7.360 -5.613 1.00 83.88 86 ALA A CA 1
ATOM 658 C C . ALA A 1 86 ? -7.656 -7.264 -7.141 1.00 83.88 86 ALA A C 1
ATOM 660 O O . ALA A 1 86 ? -6.698 -6.933 -7.838 1.00 83.88 86 ALA A O 1
ATOM 661 N N . ALA A 1 87 ? -8.861 -7.503 -7.666 1.00 83.19 87 ALA A N 1
ATOM 662 C CA . ALA A 1 87 ? -9.120 -7.448 -9.094 1.00 83.19 87 ALA A CA 1
ATOM 663 C C . ALA A 1 87 ? -8.900 -6.058 -9.720 1.00 83.19 87 ALA A C 1
ATOM 665 O O . ALA A 1 87 ? -8.668 -6.002 -10.931 1.00 83.19 87 ALA A O 1
ATOM 666 N N . ASN A 1 88 ? -8.933 -4.991 -8.912 1.00 81.50 88 ASN A N 1
ATOM 667 C CA . ASN A 1 88 ? -8.706 -3.607 -9.327 1.00 81.50 88 ASN A CA 1
ATOM 668 C C . ASN A 1 88 ? -7.233 -3.318 -9.635 1.00 81.50 88 ASN A C 1
ATOM 670 O O . ASN A 1 88 ? -6.948 -2.349 -10.335 1.00 81.50 88 ASN A O 1
ATOM 674 N N . LEU A 1 89 ? -6.298 -4.152 -9.163 1.00 87.44 89 LEU A N 1
ATOM 675 C CA . LEU A 1 89 ? -4.889 -4.021 -9.510 1.00 87.44 89 LEU A CA 1
ATOM 676 C C . LEU A 1 89 ? -4.662 -4.489 -10.957 1.00 87.44 89 LEU A C 1
ATOM 678 O O . LEU A 1 89 ? -4.797 -5.670 -11.294 1.00 87.44 89 LEU A O 1
ATOM 682 N N . ARG A 1 90 ? -4.316 -3.536 -11.820 1.00 88.81 90 ARG A N 1
ATOM 683 C CA . ARG A 1 90 ? -4.159 -3.686 -13.273 1.00 88.81 90 ARG A CA 1
ATOM 684 C C . ARG A 1 90 ? -2.709 -3.785 -13.714 1.00 88.81 90 ARG A C 1
ATOM 686 O O . ARG A 1 90 ? -2.464 -4.294 -14.805 1.00 88.81 90 ARG A O 1
ATOM 693 N N . GLY A 1 91 ? -1.758 -3.321 -12.910 1.00 91.94 91 GLY A N 1
ATOM 694 C CA . GLY A 1 91 ? -0.353 -3.387 -13.281 1.00 91.94 91 GLY A CA 1
ATOM 695 C C . GLY A 1 91 ? 0.604 -2.829 -12.241 1.00 91.94 91 GLY A C 1
ATOM 696 O O . GLY A 1 91 ? 0.211 -2.447 -11.139 1.00 91.94 91 GLY A O 1
ATOM 697 N N . MET A 1 92 ? 1.879 -2.800 -12.613 1.00 93.38 92 MET A N 1
ATOM 698 C CA . MET A 1 92 ? 2.958 -2.188 -11.846 1.00 93.38 92 MET A CA 1
ATOM 699 C C . MET A 1 92 ? 3.887 -1.379 -12.746 1.00 93.38 92 MET A C 1
ATOM 701 O O . MET A 1 92 ? 4.136 -1.763 -13.895 1.00 93.38 92 MET A O 1
ATOM 705 N N . SER A 1 93 ? 4.444 -0.307 -12.193 1.00 93.00 93 SER A N 1
ATOM 706 C CA . SER A 1 93 ? 5.504 0.478 -12.813 1.00 93.00 93 SER A CA 1
ATOM 707 C C . SER A 1 93 ? 6.763 0.461 -11.941 1.00 93.00 93 SER A C 1
ATOM 709 O O . SER A 1 93 ? 6.689 0.432 -10.711 1.00 93.00 93 SER A O 1
ATOM 711 N N . MET A 1 94 ? 7.941 0.435 -12.566 1.00 93.56 94 MET A N 1
ATOM 712 C CA . MET A 1 94 ? 9.222 0.597 -11.875 1.00 93.56 94 MET A CA 1
ATOM 713 C C . MET A 1 94 ? 9.969 1.756 -12.503 1.00 93.56 94 MET A C 1
ATOM 715 O O . MET A 1 94 ? 10.228 1.741 -13.704 1.00 93.56 94 MET A O 1
ATOM 719 N N . SER A 1 95 ? 10.330 2.722 -11.670 1.00 90.94 95 SER A N 1
ATOM 720 C CA . SER A 1 95 ? 10.922 3.985 -12.100 1.00 90.94 95 SER A CA 1
ATOM 721 C C . SER A 1 95 ? 12.433 3.968 -11.891 1.00 90.94 95 SER A C 1
ATOM 723 O O . SER A 1 95 ? 12.896 3.466 -10.872 1.00 90.94 95 SER A O 1
ATOM 725 N N . SER A 1 96 ? 13.219 4.522 -12.808 1.00 91.56 96 SER A N 1
ATOM 726 C CA . SER A 1 96 ? 14.674 4.675 -12.640 1.00 91.56 96 SER A CA 1
ATOM 727 C C . SER A 1 96 ? 15.061 5.914 -11.820 1.00 91.56 96 SER A C 1
ATOM 729 O O . SER A 1 96 ? 16.053 5.898 -11.088 1.00 91.56 96 SER A O 1
ATOM 731 N N . ASP A 1 97 ? 14.243 6.965 -11.875 1.00 86.69 97 ASP A N 1
ATOM 732 C CA . ASP A 1 97 ? 14.455 8.249 -11.204 1.00 86.69 97 ASP A CA 1
ATOM 733 C C . ASP A 1 97 ? 13.127 8.916 -10.777 1.00 86.69 97 ASP A C 1
ATOM 735 O O . ASP A 1 97 ? 12.045 8.330 -10.863 1.00 86.69 97 ASP A O 1
ATOM 739 N N . GLN A 1 98 ? 13.211 10.142 -10.245 1.00 82.50 98 GLN A N 1
ATOM 740 C CA . GLN A 1 98 ? 12.039 10.894 -9.776 1.00 82.50 98 GLN A CA 1
ATOM 741 C C . GLN A 1 98 ? 11.145 11.377 -10.922 1.00 82.50 98 GLN A C 1
ATOM 743 O O . GLN A 1 98 ? 9.925 11.376 -10.773 1.00 82.50 98 GLN A O 1
ATOM 748 N N . ALA A 1 99 ? 11.731 11.756 -12.060 1.00 81.38 99 ALA A N 1
ATOM 749 C CA . ALA A 1 99 ? 10.987 12.158 -13.250 1.00 81.38 99 ALA A CA 1
ATOM 750 C C . ALA A 1 99 ? 10.118 11.006 -13.773 1.00 81.38 99 ALA A C 1
ATOM 752 O O . ALA A 1 99 ? 8.932 11.183 -14.061 1.00 81.38 99 ALA A O 1
ATOM 753 N N . SER A 1 100 ? 10.693 9.807 -13.807 1.00 85.12 100 SER A N 1
ATOM 754 C CA . SER A 1 100 ? 10.023 8.566 -14.181 1.00 85.12 100 SER A CA 1
ATOM 755 C C . SER A 1 100 ? 8.903 8.223 -13.209 1.00 85.12 100 SER A C 1
ATOM 757 O O . SER A 1 100 ? 7.788 7.920 -13.626 1.00 85.12 100 SER A O 1
ATOM 759 N N . PHE A 1 101 ? 9.166 8.353 -11.907 1.00 84.50 101 PHE A N 1
ATOM 760 C CA . PHE A 1 101 ? 8.168 8.073 -10.879 1.00 84.50 101 PHE A CA 1
ATOM 761 C C . PHE A 1 101 ? 6.976 9.026 -10.938 1.00 84.50 101 PHE A C 1
ATOM 763 O O . PHE A 1 101 ? 5.831 8.582 -10.928 1.00 84.50 101 PHE A O 1
ATOM 770 N N . ALA A 1 102 ? 7.232 10.327 -11.070 1.00 77.50 102 ALA A N 1
ATOM 771 C CA . ALA A 1 102 ? 6.174 11.317 -11.223 1.00 77.50 102 ALA A CA 1
ATOM 772 C C . ALA A 1 102 ? 5.360 11.090 -12.502 1.00 77.50 102 ALA A C 1
ATOM 774 O O . ALA A 1 102 ? 4.136 11.200 -12.481 1.00 77.50 102 ALA A O 1
ATOM 775 N N . THR A 1 103 ? 6.033 10.730 -13.599 1.00 80.12 103 THR A N 1
ATOM 776 C CA . THR A 1 103 ? 5.384 10.390 -14.869 1.00 80.12 103 THR A CA 1
ATOM 777 C C . THR A 1 103 ? 4.457 9.188 -14.712 1.00 80.12 103 THR A C 1
ATOM 779 O O . THR A 1 103 ? 3.288 9.287 -15.073 1.00 80.12 103 THR A O 1
ATOM 782 N N . ASN A 1 104 ? 4.927 8.089 -14.119 1.00 83.31 104 ASN A N 1
ATOM 783 C CA . ASN A 1 104 ? 4.103 6.899 -13.895 1.00 83.31 104 ASN A CA 1
ATOM 784 C C . ASN A 1 104 ? 2.885 7.196 -13.006 1.00 83.31 104 ASN A C 1
ATOM 786 O O . ASN A 1 104 ? 1.763 6.874 -13.397 1.00 83.31 104 ASN A O 1
ATOM 790 N N . LEU A 1 105 ? 3.085 7.898 -11.882 1.00 77.75 105 LEU A N 1
ATOM 791 C CA . LEU A 1 105 ? 1.996 8.302 -10.984 1.00 77.75 105 LEU A CA 1
ATOM 792 C C . LEU A 1 105 ? 0.938 9.146 -11.691 1.00 77.75 105 LEU A C 1
ATOM 794 O O . LEU A 1 105 ? -0.258 8.950 -11.499 1.00 77.75 105 LEU A O 1
ATOM 798 N N . LEU A 1 106 ? 1.351 10.097 -12.522 1.00 75.38 106 LEU A N 1
ATOM 799 C CA . LEU A 1 106 ? 0.404 10.889 -13.292 1.00 75.38 106 LEU A CA 1
ATOM 800 C C . LEU A 1 106 ? -0.425 10.019 -14.227 1.00 75.38 106 LEU A C 1
ATOM 802 O O . LEU A 1 106 ? -1.640 10.204 -14.314 1.00 75.38 106 LEU A O 1
ATOM 806 N N . MET A 1 107 ? 0.226 9.114 -14.957 1.00 77.75 107 MET A N 1
ATOM 807 C CA . MET A 1 107 ? -0.472 8.271 -15.919 1.00 77.75 107 MET A CA 1
ATOM 808 C C . MET A 1 107 ? -1.480 7.367 -15.217 1.00 77.75 107 MET A C 1
ATOM 810 O O . MET A 1 107 ? -2.616 7.269 -15.682 1.00 77.75 107 MET A O 1
ATOM 814 N N . SER A 1 108 ? -1.110 6.779 -14.077 1.00 78.44 108 SER A N 1
ATOM 815 C CA . SER A 1 108 ? -2.014 5.943 -13.286 1.00 78.44 108 SER A CA 1
ATOM 816 C C . SER A 1 108 ? -3.190 6.746 -12.716 1.00 78.44 108 SER A C 1
ATOM 818 O O . SER A 1 108 ? -4.338 6.311 -12.814 1.00 78.44 108 SER A O 1
ATOM 820 N N . ASN A 1 109 ? -2.946 7.964 -12.223 1.00 74.25 109 ASN A N 1
ATOM 821 C CA . ASN A 1 109 ? -3.991 8.870 -11.738 1.00 74.25 109 ASN A CA 1
ATOM 822 C C . ASN A 1 109 ? -4.935 9.344 -12.857 1.00 74.25 109 ASN A C 1
ATOM 824 O O . ASN A 1 109 ? -6.151 9.414 -12.675 1.00 74.25 109 ASN A O 1
ATOM 828 N N . THR A 1 110 ? -4.388 9.650 -14.033 1.00 71.50 110 THR A N 1
ATOM 829 C CA . THR A 1 110 ? -5.175 10.043 -15.208 1.00 71.50 110 THR A CA 1
ATOM 830 C C . THR A 1 110 ? -6.031 8.868 -15.688 1.00 71.50 110 THR A C 1
ATOM 832 O O . THR A 1 110 ? -7.227 9.025 -15.913 1.00 71.50 110 THR A O 1
ATOM 835 N N . GLU A 1 111 ? -5.470 7.654 -15.737 1.00 73.12 111 GLU A N 1
ATOM 836 C CA . GLU A 1 111 ? -6.212 6.436 -16.089 1.00 73.12 111 GLU A CA 1
ATOM 837 C C . GLU A 1 111 ? -7.325 6.107 -15.081 1.00 73.12 111 GLU A C 1
ATOM 839 O O . GLU A 1 111 ? -8.367 5.568 -15.456 1.00 73.12 111 GLU A O 1
ATOM 844 N N . ALA A 1 112 ? -7.122 6.417 -13.803 1.00 70.88 112 ALA A N 1
ATOM 845 C CA . ALA A 1 112 ? -8.144 6.276 -12.773 1.00 70.88 112 ALA A CA 1
ATOM 846 C C . ALA A 1 112 ? -9.196 7.407 -12.792 1.00 70.88 112 ALA A C 1
ATOM 848 O O . ALA A 1 112 ? -10.173 7.349 -12.048 1.00 70.88 112 ALA A O 1
ATOM 849 N N . GLY A 1 113 ? -9.050 8.401 -13.677 1.00 68.12 113 GLY A N 1
ATOM 850 C CA . GLY A 1 113 ? -10.015 9.484 -13.870 1.00 68.12 113 GLY A CA 1
ATOM 851 C C . GLY A 1 113 ? -9.873 10.647 -12.888 1.00 68.12 113 GLY A C 1
ATOM 852 O O . GLY A 1 113 ? -10.741 11.520 -12.864 1.00 68.12 113 GLY A O 1
ATOM 853 N N . PHE A 1 114 ? -8.791 10.695 -12.103 1.00 64.56 114 PHE A N 1
ATOM 854 C CA . PHE A 1 114 ? -8.521 11.797 -11.171 1.00 64.56 114 PHE A CA 1
ATOM 855 C C . PHE A 1 114 ? -8.112 13.086 -11.890 1.00 64.56 114 PHE A C 1
ATOM 857 O O . PHE A 1 114 ? -8.404 14.185 -11.418 1.00 64.56 114 PHE A O 1
ATOM 864 N N . TYR A 1 115 ? -7.495 12.959 -13.066 1.00 62.25 115 TYR A N 1
ATOM 865 C CA . TYR A 1 115 ? -7.189 14.076 -13.955 1.00 62.25 115 TYR A CA 1
ATOM 866 C C . TYR A 1 115 ? -7.917 13.886 -15.292 1.00 62.25 115 TYR A C 1
ATOM 868 O O . TYR A 1 115 ? -7.758 12.838 -15.912 1.00 62.25 115 TYR A O 1
ATOM 876 N N . PRO A 1 116 ? -8.713 14.862 -15.772 1.00 61.22 116 PRO A N 1
ATOM 877 C CA . PRO A 1 116 ? -9.421 14.708 -17.039 1.00 61.22 116 PRO A CA 1
ATOM 878 C C . PRO A 1 116 ? -8.466 14.722 -18.242 1.00 61.22 116 PRO A C 1
ATOM 880 O O . PRO A 1 116 ? -7.757 15.710 -18.459 1.00 61.22 116 PRO A O 1
ATOM 883 N N . ASP A 1 117 ? -8.545 13.703 -19.102 1.00 55.72 117 ASP A N 1
ATOM 884 C CA . ASP A 1 117 ? -7.800 13.604 -20.372 1.00 55.72 117 ASP A CA 1
ATOM 885 C C . ASP A 1 117 ? -7.914 14.866 -21.239 1.00 55.72 117 ASP A C 1
ATOM 887 O O . ASP A 1 117 ? -6.961 15.280 -21.903 1.00 55.72 117 ASP A O 1
ATOM 891 N N . SER A 1 118 ? -9.090 15.502 -21.233 1.00 56.00 118 SER A N 1
ATOM 892 C CA . SER A 1 118 ? -9.357 16.708 -22.016 1.00 56.00 118 SER A CA 1
ATOM 893 C C . SER A 1 118 ? -8.532 17.906 -21.554 1.00 56.00 118 SER A C 1
ATOM 895 O O . SER A 1 118 ? -8.150 18.716 -22.390 1.00 56.00 118 SER A O 1
ATOM 897 N N . VAL A 1 119 ? -8.242 18.009 -20.250 1.00 56.84 119 VAL A N 1
ATOM 898 C CA . VAL A 1 119 ? -7.418 19.084 -19.675 1.00 56.84 119 VAL A CA 1
ATOM 899 C C . VAL A 1 119 ? -5.952 18.870 -20.050 1.00 56.84 119 VAL A C 1
ATOM 901 O O . VAL A 1 119 ? -5.305 19.805 -20.520 1.00 56.84 119 VAL A O 1
ATOM 904 N N . ALA A 1 120 ? -5.465 17.627 -19.950 1.00 56.41 120 ALA A N 1
ATOM 905 C CA . ALA A 1 120 ? -4.116 17.252 -20.378 1.00 56.41 120 ALA A CA 1
ATOM 906 C C . ALA A 1 120 ? -3.890 17.502 -21.882 1.00 56.41 120 ALA A C 1
ATOM 908 O O . ALA A 1 120 ? -2.827 17.963 -22.297 1.00 56.41 120 ALA A O 1
ATOM 909 N N . ALA A 1 121 ? -4.910 17.248 -22.709 1.00 58.31 121 ALA A N 1
ATOM 910 C CA . ALA A 1 121 ? -4.840 17.447 -24.153 1.00 58.31 121 ALA A CA 1
ATOM 911 C C . ALA A 1 121 ? -4.955 18.918 -24.595 1.00 58.31 121 ALA A C 1
ATOM 913 O O . ALA A 1 121 ? -4.400 19.273 -25.637 1.00 58.31 121 ALA A O 1
ATOM 914 N N . SER A 1 122 ? -5.678 19.768 -23.853 1.00 55.16 122 SER A N 1
ATOM 915 C CA . SER A 1 122 ? -5.932 21.163 -24.246 1.00 55.16 122 SER A CA 1
ATOM 916 C C . SER A 1 122 ? -4.894 22.168 -23.744 1.00 55.16 122 SER A C 1
ATOM 918 O O . SER A 1 122 ? -4.728 23.206 -24.380 1.00 55.16 122 SER A O 1
ATOM 920 N N . ASP A 1 123 ? -4.203 21.881 -22.635 1.00 60.94 123 ASP A N 1
ATOM 921 C CA . ASP A 1 123 ? -3.159 22.757 -22.083 1.00 60.94 123 ASP A CA 1
ATOM 922 C C . ASP A 1 123 ? -1.954 21.951 -21.549 1.00 60.94 123 ASP A C 1
ATOM 924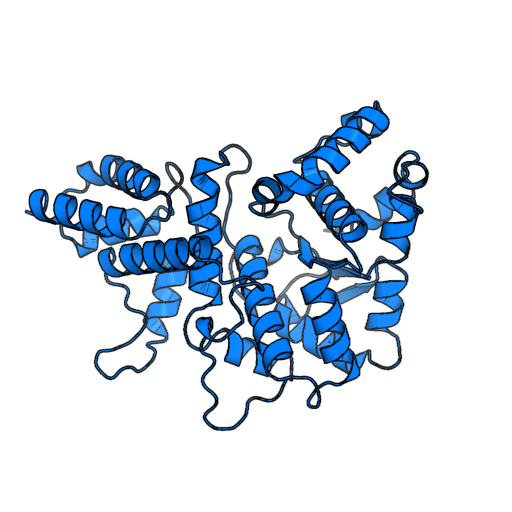 O O . ASP A 1 123 ? -1.803 21.749 -20.339 1.00 60.94 123 ASP A O 1
ATOM 928 N N . PRO A 1 124 ? -1.062 21.487 -22.448 1.00 55.16 124 PRO A N 1
ATOM 929 C CA . PRO A 1 124 ? 0.097 20.678 -22.072 1.00 55.16 124 PRO A CA 1
ATOM 930 C C . PRO A 1 124 ? 1.072 21.404 -21.137 1.00 55.16 124 PRO A C 1
ATOM 932 O O . PRO A 1 124 ? 1.758 20.753 -20.359 1.00 55.16 124 PRO A O 1
ATOM 935 N N . VAL A 1 125 ? 1.127 22.742 -21.188 1.00 56.25 125 VAL A N 1
ATOM 936 C CA . VAL A 1 125 ? 2.028 23.564 -20.362 1.00 56.25 125 VAL A CA 1
ATOM 937 C C . VAL A 1 125 ? 1.475 23.720 -18.948 1.00 56.25 125 VAL A C 1
ATOM 939 O O . VAL A 1 125 ? 2.230 23.664 -17.978 1.00 56.25 125 VAL A O 1
ATOM 942 N N . GLN A 1 126 ? 0.162 23.909 -18.791 1.00 60.09 126 GLN A N 1
ATOM 943 C CA . GLN A 1 126 ? -0.468 23.867 -17.473 1.00 60.09 126 GLN A CA 1
ATOM 944 C C . GLN A 1 126 ? -0.367 22.466 -16.870 1.00 60.09 126 GLN A C 1
ATOM 946 O O . GLN A 1 126 ? -0.078 22.351 -15.685 1.00 60.09 126 GLN A O 1
ATOM 951 N N . PHE A 1 127 ? -0.524 21.421 -17.681 1.00 58.94 127 PHE A N 1
ATOM 952 C CA . PHE A 1 127 ? -0.345 20.036 -17.259 1.00 58.94 127 PHE A CA 1
ATOM 953 C C . PHE A 1 127 ? 1.103 19.728 -16.843 1.00 58.94 127 PHE A C 1
ATOM 955 O O . PHE A 1 127 ? 1.314 19.133 -15.794 1.00 58.94 127 PHE A O 1
ATOM 962 N N . GLU A 1 128 ? 2.106 20.212 -17.583 1.00 53.66 128 GLU A N 1
ATOM 963 C CA . GLU A 1 128 ? 3.527 20.161 -17.204 1.00 53.66 128 GLU A CA 1
ATOM 964 C C . GLU A 1 128 ? 3.792 20.911 -15.888 1.00 53.66 128 GLU A C 1
ATOM 966 O O . GLU A 1 128 ? 4.470 20.404 -14.997 1.00 53.66 128 GLU A O 1
ATOM 971 N N . ARG A 1 129 ? 3.212 22.103 -15.699 1.00 58.91 129 ARG A N 1
ATOM 972 C CA . ARG A 1 129 ? 3.320 22.834 -14.425 1.00 58.91 129 ARG A CA 1
ATOM 973 C C . ARG A 1 129 ? 2.628 22.101 -13.286 1.00 58.91 129 ARG A C 1
ATOM 975 O O . ARG A 1 129 ? 3.174 22.077 -12.188 1.00 58.91 129 ARG A O 1
ATOM 982 N N . SER A 1 130 ? 1.469 21.497 -13.539 1.00 57.16 130 SER A N 1
ATOM 983 C CA . SER A 1 130 ? 0.786 20.622 -12.592 1.00 57.16 130 SER A CA 1
ATOM 984 C C . SER A 1 130 ? 1.679 19.438 -12.248 1.00 57.16 130 SER A C 1
ATOM 986 O O . SER A 1 130 ? 1.909 19.216 -11.072 1.00 57.16 130 SER A O 1
ATOM 988 N N . MET A 1 131 ? 2.303 18.791 -13.229 1.00 53.38 131 MET A N 1
ATOM 989 C CA . MET A 1 131 ? 3.268 17.707 -13.049 1.00 53.38 131 MET A CA 1
ATOM 990 C C . MET A 1 131 ? 4.459 18.093 -12.182 1.00 53.38 131 MET A C 1
ATOM 992 O O . MET A 1 131 ? 4.721 17.457 -11.166 1.00 53.38 131 MET A O 1
ATOM 996 N N . VAL A 1 132 ? 5.140 19.182 -12.526 1.00 49.59 132 VAL A N 1
ATOM 997 C CA . VAL A 1 132 ? 6.295 19.683 -11.774 1.00 49.59 132 VAL A CA 1
ATOM 998 C C . VAL A 1 132 ? 5.888 20.142 -10.368 1.00 49.59 132 VAL A C 1
ATOM 1000 O O . VAL A 1 132 ? 6.629 19.926 -9.412 1.00 49.59 132 VAL A O 1
ATOM 1003 N N . SER A 1 133 ? 4.693 20.722 -10.208 1.00 51.94 133 SER A N 1
ATOM 1004 C CA . SER A 1 133 ? 4.135 21.084 -8.894 1.00 51.94 133 SER A CA 1
ATOM 1005 C C . SER A 1 133 ? 3.651 19.878 -8.082 1.00 51.94 133 SER A C 1
ATOM 1007 O O . SER A 1 133 ? 3.610 19.944 -6.850 1.00 51.94 133 SER A O 1
ATOM 1009 N N . LEU A 1 134 ? 3.321 18.775 -8.762 1.00 49.94 134 LEU A N 1
ATOM 1010 C CA . LEU A 1 134 ? 2.938 17.505 -8.167 1.00 49.94 134 LEU A CA 1
ATOM 1011 C C . LEU A 1 134 ? 4.165 16.766 -7.650 1.00 49.94 134 LEU A C 1
ATOM 1013 O O . LEU A 1 134 ? 4.062 16.190 -6.585 1.00 49.94 134 LEU A O 1
ATOM 1017 N N . ILE A 1 135 ? 5.349 16.860 -8.266 1.00 46.94 135 ILE A N 1
ATOM 1018 C CA . ILE A 1 135 ? 6.565 16.164 -7.783 1.00 46.94 135 ILE A CA 1
ATOM 1019 C C . ILE A 1 135 ? 6.812 16.351 -6.259 1.00 46.94 135 ILE A C 1
ATOM 1021 O O . ILE A 1 135 ? 7.064 15.356 -5.577 1.00 46.94 135 ILE A O 1
ATOM 1025 N N . PRO A 1 136 ? 6.672 17.559 -5.663 1.00 37.34 136 PRO A N 1
ATOM 1026 C CA . PRO A 1 136 ? 6.729 17.735 -4.205 1.00 37.34 136 PRO A CA 1
ATOM 1027 C C . PRO A 1 136 ? 5.435 17.378 -3.445 1.00 37.34 136 PRO A C 1
ATOM 1029 O O . PRO A 1 136 ? 5.503 17.020 -2.269 1.00 37.34 136 PRO A O 1
ATOM 1032 N N . SER A 1 137 ? 4.264 17.487 -4.083 1.00 38.28 137 SER A N 1
ATOM 1033 C CA . SER A 1 137 ? 2.934 17.240 -3.489 1.00 38.28 137 SER A CA 1
ATOM 1034 C C . SER A 1 137 ? 2.359 15.838 -3.769 1.00 38.28 137 SER A C 1
ATOM 1036 O O . SER A 1 137 ? 1.281 15.505 -3.284 1.00 38.28 137 SER A O 1
ATOM 1038 N N . VAL A 1 138 ? 3.138 14.962 -4.417 1.00 44.88 138 VAL A N 1
ATOM 1039 C CA . VAL A 1 138 ? 2.895 13.528 -4.674 1.00 44.88 138 VAL A CA 1
ATOM 1040 C C . VAL A 1 138 ? 2.490 12.778 -3.401 1.00 44.88 138 VAL A C 1
ATOM 1042 O O . VAL A 1 138 ? 1.817 11.760 -3.483 1.00 44.88 138 VAL A O 1
ATOM 1045 N N . ARG A 1 139 ? 2.809 13.304 -2.209 1.00 42.56 139 ARG A N 1
ATOM 1046 C CA . ARG A 1 139 ? 2.317 12.780 -0.924 1.00 42.56 139 ARG A CA 1
ATOM 1047 C C . ARG A 1 139 ? 0.789 12.657 -0.842 1.00 42.56 139 ARG A C 1
ATOM 1049 O O . ARG A 1 139 ? 0.335 11.743 -0.174 1.00 42.56 139 ARG A O 1
ATOM 1056 N N . ALA A 1 140 ? 0.021 13.527 -1.501 1.00 38.47 140 ALA A N 1
ATOM 1057 C CA . ALA A 1 140 ? -1.444 13.455 -1.506 1.00 38.47 140 ALA A CA 1
ATOM 1058 C C . ALA A 1 140 ? -2.001 12.522 -2.602 1.00 38.47 140 ALA A C 1
ATOM 1060 O O . ALA A 1 140 ? -3.078 11.959 -2.439 1.00 38.47 140 ALA A O 1
ATOM 1061 N N . ALA A 1 141 ? -1.261 12.326 -3.701 1.00 44.56 141 ALA A N 1
ATOM 1062 C CA . ALA A 1 141 ? -1.656 11.455 -4.817 1.00 44.56 141 ALA A CA 1
ATOM 1063 C C . ALA A 1 141 ? -1.315 9.968 -4.591 1.00 44.56 141 ALA A C 1
ATOM 1065 O O . ALA A 1 141 ? -1.830 9.109 -5.298 1.00 44.56 141 ALA A O 1
ATOM 1066 N N . LYS A 1 142 ? -0.448 9.664 -3.614 1.00 49.28 142 LYS A N 1
ATOM 1067 C CA . LYS A 1 142 ? -0.106 8.293 -3.193 1.00 49.28 142 LYS A CA 1
ATOM 1068 C C . LYS A 1 142 ? -1.269 7.544 -2.542 1.00 49.28 142 LYS A C 1
ATOM 1070 O O . LYS A 1 142 ? -1.321 6.327 -2.623 1.00 49.28 142 LYS A O 1
ATOM 1075 N N . ALA A 1 143 ? -2.205 8.286 -1.962 1.00 48.47 143 ALA A N 1
ATOM 1076 C CA . ALA A 1 143 ? -3.347 7.779 -1.215 1.00 48.47 143 ALA A CA 1
ATOM 1077 C C . ALA A 1 143 ? -4.548 7.432 -2.124 1.00 48.47 143 ALA A C 1
ATOM 1079 O O . ALA A 1 143 ? -5.696 7.782 -1.846 1.00 48.47 143 ALA A O 1
ATOM 1080 N N . GLN A 1 144 ? -4.286 6.903 -3.321 1.00 58.88 144 GLN A N 1
ATOM 1081 C CA . GLN A 1 144 ? -5.331 6.674 -4.312 1.00 58.88 144 GLN A CA 1
ATOM 1082 C C . GLN A 1 144 ? -5.173 5.293 -4.927 1.00 58.88 144 GLN A C 1
ATOM 1084 O O . GLN A 1 144 ? -4.130 4.953 -5.483 1.00 58.88 144 GLN A O 1
ATOM 1089 N N . ASN A 1 145 ? -6.249 4.506 -4.883 1.00 66.44 145 ASN A N 1
ATOM 1090 C CA . ASN A 1 145 ? -6.343 3.236 -5.591 1.00 66.44 145 ASN A CA 1
ATOM 1091 C C . ASN A 1 145 ? -6.444 3.498 -7.102 1.00 66.44 145 ASN A C 1
ATOM 1093 O O . ASN A 1 145 ? -7.516 3.444 -7.708 1.00 66.44 145 ASN A O 1
ATOM 1097 N N . THR A 1 146 ? -5.307 3.818 -7.718 1.00 72.12 146 THR A N 1
ATOM 1098 C CA . THR A 1 146 ? -5.174 4.010 -9.165 1.00 72.12 146 THR A CA 1
ATOM 1099 C C . THR A 1 146 ? -5.278 2.685 -9.922 1.00 72.12 146 THR A C 1
ATOM 1101 O O . THR A 1 146 ? -5.304 2.666 -11.154 1.00 72.12 146 THR A O 1
ATOM 1104 N N . GLY A 1 147 ? -5.317 1.551 -9.216 1.00 80.81 147 GLY A N 1
ATOM 1105 C CA . GLY A 1 147 ? -5.166 0.223 -9.793 1.00 80.81 147 GLY A CA 1
ATOM 1106 C C . GLY A 1 147 ? -3.755 -0.046 -10.326 1.00 80.81 147 GLY A C 1
ATOM 1107 O O . GLY A 1 147 ? -3.583 -0.991 -11.096 1.00 80.81 147 GLY A O 1
ATOM 1108 N N . TRP A 1 148 ? -2.760 0.761 -9.951 1.00 86.88 148 TRP A N 1
ATOM 1109 C CA . TRP A 1 148 ? -1.356 0.580 -10.310 1.00 86.88 148 TRP A CA 1
ATOM 1110 C C . TRP A 1 148 ? -0.470 0.543 -9.070 1.00 86.88 148 TRP A C 1
ATOM 1112 O O . TRP A 1 148 ? -0.628 1.335 -8.148 1.00 86.88 148 TRP A O 1
ATOM 1122 N N . LEU A 1 149 ? 0.495 -0.372 -9.082 1.00 88.50 149 LEU A N 1
ATOM 1123 C CA . LEU A 1 149 ? 1.590 -0.412 -8.124 1.00 88.50 149 LEU A CA 1
ATOM 1124 C C . LEU A 1 149 ? 2.751 0.435 -8.664 1.00 88.50 149 LEU A C 1
ATOM 1126 O O . LEU A 1 149 ? 3.565 -0.062 -9.448 1.00 88.50 149 LEU A O 1
ATOM 1130 N N . ASP A 1 150 ? 2.824 1.702 -8.266 1.00 86.88 150 ASP A N 1
ATOM 1131 C CA . ASP A 1 150 ? 3.846 2.630 -8.751 1.00 86.88 150 ASP A CA 1
ATOM 1132 C C . ASP A 1 150 ? 5.083 2.633 -7.842 1.00 86.88 150 ASP A C 1
ATOM 1134 O O . ASP A 1 150 ? 5.077 3.181 -6.740 1.00 86.88 150 ASP A O 1
ATOM 1138 N N . LEU A 1 151 ? 6.184 2.024 -8.298 1.00 88.75 151 LEU A N 1
ATOM 1139 C CA . LEU A 1 151 ? 7.408 1.914 -7.504 1.00 88.75 151 LEU A CA 1
ATOM 1140 C C . LEU A 1 151 ? 8.392 3.046 -7.813 1.00 88.75 151 LEU A C 1
ATOM 1142 O O . LEU A 1 151 ? 8.834 3.251 -8.949 1.00 88.75 151 LEU A O 1
ATOM 1146 N N . GLY A 1 152 ? 8.807 3.745 -6.755 1.00 87.12 152 GLY A N 1
ATOM 1147 C CA . GLY A 1 152 ? 9.839 4.776 -6.826 1.00 87.12 152 GLY A CA 1
ATOM 1148 C C . GLY A 1 152 ? 11.243 4.221 -7.121 1.00 87.12 152 GLY A C 1
ATOM 1149 O O . GLY A 1 152 ? 11.480 3.011 -7.023 1.00 87.12 152 GLY A O 1
ATOM 1150 N N . PRO A 1 153 ? 12.218 5.098 -7.424 1.00 88.19 153 PRO A N 1
ATOM 1151 C CA . PRO A 1 153 ? 13.531 4.700 -7.938 1.00 88.19 153 PRO A CA 1
ATOM 1152 C C . PRO A 1 153 ? 14.351 3.822 -7.003 1.00 88.19 153 PRO A C 1
ATOM 1154 O O . PRO A 1 153 ? 14.952 2.833 -7.416 1.00 88.19 153 PRO A O 1
ATOM 1157 N N . ARG A 1 154 ? 14.321 4.139 -5.710 1.00 88.00 154 ARG A N 1
ATOM 1158 C CA . ARG A 1 154 ? 15.070 3.415 -4.681 1.00 88.00 154 ARG A CA 1
ATOM 1159 C C . ARG A 1 154 ? 14.641 1.947 -4.584 1.00 88.00 154 ARG A C 1
ATOM 1161 O O . ARG A 1 154 ? 15.483 1.056 -4.612 1.00 88.00 154 ARG A O 1
ATOM 1168 N N . VAL A 1 155 ? 13.332 1.706 -4.512 1.00 90.12 155 VAL A N 1
ATOM 1169 C CA . VAL A 1 155 ? 12.753 0.357 -4.405 1.00 90.12 155 VAL A CA 1
ATOM 1170 C C . VAL A 1 155 ? 12.843 -0.372 -5.742 1.00 90.12 155 VAL A C 1
ATOM 1172 O O . VAL A 1 155 ? 13.159 -1.556 -5.763 1.00 90.12 155 VAL A O 1
ATOM 1175 N N . SER A 1 156 ? 12.676 0.338 -6.859 1.00 94.12 156 SER A N 1
ATOM 1176 C CA . SER A 1 156 ? 12.851 -0.214 -8.206 1.00 94.12 156 SER A CA 1
ATOM 1177 C C . SER A 1 156 ? 14.269 -0.740 -8.443 1.00 94.12 156 SER A C 1
ATOM 1179 O O . SER A 1 156 ? 14.428 -1.846 -8.955 1.00 94.12 156 SER A O 1
ATOM 1181 N N . ALA A 1 157 ? 15.300 0.005 -8.031 1.00 93.31 157 ALA A N 1
ATOM 1182 C CA . ALA A 1 157 ? 16.693 -0.427 -8.137 1.00 93.31 157 ALA A CA 1
ATOM 1183 C C . ALA A 1 157 ? 16.969 -1.681 -7.293 1.00 93.31 157 ALA A C 1
ATOM 1185 O O . ALA A 1 157 ? 17.544 -2.648 -7.793 1.00 93.31 157 ALA A O 1
ATOM 1186 N N . LYS A 1 158 ? 16.494 -1.705 -6.041 1.00 93.81 158 LYS A N 1
ATOM 1187 C CA . LYS A 1 158 ? 16.603 -2.882 -5.165 1.00 93.81 158 LYS A CA 1
ATOM 1188 C C . LYS A 1 158 ? 15.884 -4.086 -5.759 1.00 93.81 158 LYS A C 1
ATOM 1190 O O . LYS A 1 158 ? 16.451 -5.169 -5.813 1.00 93.81 158 LYS A O 1
ATOM 1195 N N . LEU A 1 159 ? 14.668 -3.888 -6.265 1.00 94.00 159 LEU A N 1
ATOM 1196 C CA . LEU A 1 159 ? 13.872 -4.933 -6.894 1.00 94.00 159 LEU A CA 1
ATOM 1197 C C . LEU A 1 159 ? 14.577 -5.532 -8.122 1.00 94.00 159 LEU A C 1
ATOM 1199 O O . LEU A 1 159 ? 14.611 -6.753 -8.261 1.00 94.00 159 LEU A O 1
ATOM 1203 N N . ARG A 1 160 ? 15.197 -4.704 -8.975 1.00 93.69 160 ARG A N 1
ATOM 1204 C CA . ARG A 1 160 ? 16.039 -5.187 -10.086 1.00 93.69 160 ARG A CA 1
ATOM 1205 C C . ARG A 1 160 ? 17.239 -5.983 -9.575 1.00 93.69 160 ARG A C 1
ATOM 1207 O O . ARG A 1 160 ? 17.460 -7.091 -10.050 1.00 93.69 160 ARG A O 1
ATOM 1214 N N . GLY A 1 161 ? 17.927 -5.493 -8.543 1.00 93.69 161 GLY A N 1
ATOM 1215 C CA . GLY A 1 161 ? 19.016 -6.230 -7.894 1.00 93.69 161 GLY A CA 1
ATOM 1216 C C . GLY A 1 161 ? 18.580 -7.598 -7.349 1.00 93.69 161 GLY A C 1
ATOM 1217 O O . GLY A 1 161 ? 19.304 -8.580 -7.499 1.00 93.69 161 GLY A O 1
ATOM 1218 N N . LEU A 1 162 ? 17.370 -7.709 -6.786 1.00 93.50 162 LEU A N 1
ATOM 1219 C CA . LEU A 1 162 ? 16.795 -8.994 -6.362 1.00 93.50 162 LEU A CA 1
ATOM 1220 C C . LEU A 1 162 ? 16.517 -9.928 -7.547 1.00 93.50 162 LEU A C 1
ATOM 1222 O O . LEU A 1 162 ? 16.710 -11.134 -7.430 1.00 93.50 162 LEU A O 1
ATOM 1226 N N . VAL A 1 163 ? 16.068 -9.397 -8.685 1.00 94.50 163 VAL A N 1
ATOM 1227 C CA . VAL A 1 163 ? 15.855 -10.188 -9.908 1.00 94.50 163 VAL A CA 1
ATOM 1228 C C . VAL A 1 163 ? 17.182 -10.694 -10.483 1.00 94.50 163 VAL A C 1
ATOM 1230 O O . VAL A 1 163 ? 17.261 -11.839 -10.930 1.00 94.50 163 VAL A O 1
ATOM 1233 N N . GLU A 1 164 ? 18.221 -9.863 -10.451 1.00 93.50 164 GLU A N 1
ATOM 1234 C CA . GLU A 1 164 ? 19.547 -10.177 -10.989 1.00 93.50 164 GLU A CA 1
ATOM 1235 C C . GLU A 1 164 ? 20.316 -11.171 -10.109 1.00 93.50 164 GLU A C 1
ATOM 1237 O O . GLU A 1 164 ? 20.893 -12.131 -10.624 1.00 93.50 164 GLU A O 1
ATOM 1242 N N . HIS A 1 165 ? 20.291 -10.975 -8.787 1.00 90.44 165 HIS A N 1
ATOM 1243 C CA . HIS A 1 165 ? 21.117 -11.722 -7.830 1.00 90.44 165 HIS A CA 1
ATOM 1244 C C . HIS A 1 165 ? 20.350 -12.788 -7.032 1.00 90.44 165 HIS A C 1
ATOM 1246 O O . HIS A 1 165 ? 20.959 -13.665 -6.417 1.00 90.44 165 HIS A O 1
ATOM 1252 N N . GLY A 1 166 ? 19.014 -12.753 -7.026 1.00 84.12 166 GLY A N 1
ATOM 1253 C CA . GLY A 1 166 ? 18.172 -13.736 -6.345 1.00 84.12 166 GLY A CA 1
ATOM 1254 C C . GLY A 1 166 ? 18.541 -13.917 -4.870 1.00 84.12 166 GLY A C 1
ATOM 1255 O O . GLY A 1 166 ? 18.490 -12.984 -4.073 1.00 84.12 166 GLY A O 1
ATOM 1256 N N . ALA A 1 167 ? 18.927 -15.142 -4.508 1.00 77.62 167 ALA A N 1
ATOM 1257 C CA . ALA A 1 167 ? 19.314 -15.516 -3.147 1.00 77.62 167 ALA A CA 1
ATOM 1258 C C . ALA A 1 167 ? 20.599 -14.835 -2.638 1.00 77.62 167 ALA A C 1
ATOM 1260 O O . ALA A 1 167 ? 20.830 -14.818 -1.430 1.00 77.62 167 ALA A O 1
ATOM 1261 N N . GLU A 1 168 ? 21.436 -14.309 -3.536 1.00 83.62 168 GLU A N 1
ATOM 1262 C CA . GLU A 1 168 ? 22.694 -13.635 -3.190 1.00 83.62 168 GLU A CA 1
ATOM 1263 C C . GLU A 1 168 ? 22.499 -12.148 -2.867 1.00 83.62 168 GLU A C 1
ATOM 1265 O O . GLU A 1 168 ? 23.417 -11.499 -2.366 1.00 83.62 168 GLU A O 1
ATOM 1270 N N . ALA A 1 169 ? 21.312 -11.602 -3.139 1.00 85.50 169 ALA A N 1
ATOM 1271 C CA . ALA A 1 169 ? 21.027 -10.202 -2.889 1.00 85.50 169 ALA A CA 1
ATOM 1272 C C . ALA A 1 169 ? 21.016 -9.861 -1.381 1.00 85.50 169 ALA A C 1
ATOM 1274 O O . ALA A 1 169 ? 20.731 -10.730 -0.545 1.00 85.50 169 ALA A O 1
ATOM 1275 N N . PRO A 1 170 ? 21.285 -8.594 -1.005 1.00 86.56 170 PRO A N 1
ATOM 1276 C CA . PRO A 1 170 ? 21.264 -8.174 0.391 1.00 86.56 170 PRO A CA 1
ATOM 1277 C C . PRO A 1 170 ? 19.914 -8.446 1.067 1.00 86.56 170 PRO A C 1
ATOM 1279 O O . PRO A 1 170 ? 18.839 -8.182 0.523 1.00 86.56 170 PRO A O 1
ATOM 1282 N N . ARG A 1 171 ? 19.968 -8.952 2.301 1.00 83.19 171 ARG A N 1
ATOM 1283 C CA . ARG A 1 171 ? 18.779 -9.291 3.098 1.00 83.19 171 ARG A CA 1
ATOM 1284 C C . ARG A 1 171 ? 17.927 -8.055 3.385 1.00 83.19 171 ARG A C 1
ATOM 1286 O O . ARG A 1 171 ? 16.697 -8.131 3.401 1.00 83.19 171 ARG A O 1
ATOM 1293 N N . GLU A 1 172 ? 18.590 -6.940 3.649 1.00 83.75 172 GLU A N 1
ATOM 1294 C CA . GLU A 1 172 ? 17.981 -5.647 3.925 1.00 83.75 172 GLU A CA 1
ATOM 1295 C C . GLU A 1 172 ? 17.180 -5.164 2.711 1.00 83.75 172 GLU A C 1
ATOM 1297 O O . GLU A 1 172 ? 16.054 -4.702 2.874 1.00 83.75 172 GLU A O 1
ATOM 1302 N N . ASP A 1 173 ? 17.696 -5.373 1.496 1.00 87.50 173 ASP A N 1
ATOM 1303 C CA . ASP A 1 173 ? 16.998 -5.019 0.258 1.00 87.50 173 ASP A CA 1
ATOM 1304 C C . ASP A 1 173 ? 15.774 -5.903 0.025 1.00 87.50 173 ASP A C 1
ATOM 1306 O O . ASP A 1 173 ? 14.699 -5.387 -0.271 1.00 87.50 173 ASP A O 1
ATOM 1310 N N . ALA A 1 174 ? 15.893 -7.219 0.238 1.00 87.69 174 ALA A N 1
ATOM 1311 C CA . ALA A 1 174 ? 14.756 -8.140 0.146 1.00 87.69 174 ALA A CA 1
ATOM 1312 C C . ALA A 1 174 ? 13.647 -7.798 1.153 1.00 87.69 174 ALA A C 1
ATOM 1314 O O . ALA A 1 174 ? 12.460 -7.912 0.849 1.00 87.69 174 ALA A O 1
ATOM 1315 N N . THR A 1 175 ? 14.039 -7.389 2.360 1.00 84.69 175 THR A N 1
ATOM 1316 C CA . THR A 1 175 ? 13.111 -7.000 3.425 1.00 84.69 175 THR A CA 1
ATOM 1317 C C . THR A 1 175 ? 12.417 -5.691 3.091 1.00 84.69 175 THR A C 1
ATOM 1319 O O . THR A 1 175 ? 11.197 -5.613 3.164 1.00 84.69 175 THR A O 1
ATOM 1322 N N . GLU A 1 176 ? 13.174 -4.680 2.682 1.00 85.31 176 GLU A N 1
ATOM 1323 C CA . GLU A 1 176 ? 12.615 -3.383 2.332 1.00 85.31 176 GLU A CA 1
ATOM 1324 C C . GLU A 1 176 ? 11.679 -3.465 1.122 1.00 85.31 176 GLU A C 1
ATOM 1326 O O . GLU A 1 176 ? 10.572 -2.939 1.175 1.00 85.31 176 GLU A O 1
ATOM 1331 N N . VAL A 1 177 ? 12.077 -4.187 0.069 1.00 89.56 177 VAL A N 1
ATOM 1332 C CA . VAL A 1 177 ? 11.216 -4.434 -1.094 1.00 89.56 177 VAL A CA 1
ATOM 1333 C C . VAL A 1 177 ? 9.935 -5.145 -0.671 1.00 89.56 177 VAL A C 1
ATOM 1335 O O . VAL A 1 177 ? 8.860 -4.721 -1.074 1.00 89.56 177 VAL A O 1
ATOM 1338 N N . ALA A 1 178 ? 10.013 -6.187 0.163 1.00 89.50 178 ALA A N 1
ATOM 1339 C CA . ALA A 1 178 ? 8.816 -6.881 0.630 1.00 89.50 178 ALA A CA 1
ATOM 1340 C C . ALA A 1 178 ? 7.876 -5.952 1.414 1.00 89.50 178 ALA A C 1
ATOM 1342 O O . ALA A 1 178 ? 6.672 -5.968 1.180 1.00 89.50 178 ALA A O 1
ATOM 1343 N N . LEU A 1 179 ? 8.413 -5.123 2.312 1.00 85.94 179 LEU A N 1
ATOM 1344 C CA . LEU A 1 179 ? 7.613 -4.190 3.107 1.00 85.94 179 LEU A CA 1
ATOM 1345 C C . LEU A 1 179 ? 6.958 -3.119 2.229 1.00 85.94 179 LEU A C 1
ATOM 1347 O O . LEU A 1 179 ? 5.762 -2.890 2.369 1.00 85.94 179 LEU A O 1
ATOM 1351 N N . THR A 1 180 ? 7.700 -2.512 1.295 1.00 86.69 180 THR A N 1
ATOM 1352 C CA . THR A 1 180 ? 7.115 -1.532 0.370 1.00 86.69 180 THR A CA 1
ATOM 1353 C C . THR A 1 180 ? 6.079 -2.177 -0.541 1.00 86.69 180 THR A C 1
ATOM 1355 O O . THR A 1 180 ? 4.997 -1.630 -0.695 1.00 86.69 180 THR A O 1
ATOM 1358 N N . LEU A 1 181 ? 6.354 -3.355 -1.108 1.00 89.56 181 LEU A N 1
ATOM 1359 C CA . LEU A 1 181 ? 5.368 -4.054 -1.932 1.00 89.56 181 LEU A CA 1
ATOM 1360 C C . LEU A 1 181 ? 4.098 -4.350 -1.133 1.00 89.56 181 LEU A C 1
ATOM 1362 O O . LEU A 1 181 ? 3.014 -4.090 -1.633 1.00 89.56 181 LEU A O 1
ATOM 1366 N N . LEU A 1 182 ? 4.206 -4.844 0.104 1.00 88.44 182 LEU A N 1
ATOM 1367 C CA . LEU A 1 182 ? 3.031 -5.056 0.950 1.00 88.44 182 LEU A CA 1
ATOM 1368 C C . LEU A 1 182 ? 2.261 -3.760 1.182 1.00 88.44 182 LEU A C 1
ATOM 1370 O O . LEU A 1 182 ? 1.051 -3.772 0.994 1.00 88.44 182 LEU A O 1
ATOM 1374 N N . HIS A 1 183 ? 2.946 -2.678 1.556 1.00 86.75 183 HIS A N 1
ATOM 1375 C CA . HIS A 1 183 ? 2.339 -1.370 1.805 1.00 86.75 183 HIS A CA 1
ATOM 1376 C C . HIS A 1 183 ? 1.527 -0.899 0.593 1.00 86.75 183 HIS A C 1
ATOM 1378 O O . HIS A 1 183 ? 0.327 -0.670 0.696 1.00 86.75 183 HIS A O 1
ATOM 1384 N N . GLU A 1 184 ? 2.148 -0.853 -0.582 1.00 84.50 184 GLU A N 1
ATOM 1385 C CA . GLU A 1 184 ? 1.494 -0.372 -1.801 1.00 84.50 184 GLU A CA 1
ATOM 1386 C C . GLU A 1 184 ? 0.384 -1.335 -2.289 1.00 84.50 184 GLU A C 1
ATOM 1388 O O . GLU A 1 184 ? -0.636 -0.918 -2.842 1.00 84.50 184 GLU A O 1
ATOM 1393 N N . LEU A 1 185 ? 0.517 -2.645 -2.034 1.00 86.44 185 LEU A N 1
ATOM 1394 C CA . LEU A 1 185 ? -0.564 -3.607 -2.279 1.00 86.44 185 LEU A CA 1
ATOM 1395 C C . LEU A 1 185 ? -1.768 -3.366 -1.358 1.00 86.44 185 LEU A C 1
ATOM 1397 O O . LEU A 1 185 ? -2.897 -3.587 -1.796 1.00 86.44 185 LEU A O 1
ATOM 1401 N N . GLN A 1 186 ? -1.564 -2.908 -0.116 1.00 84.88 186 GLN A N 1
ATOM 1402 C CA . GLN A 1 186 ? -2.678 -2.576 0.777 1.00 84.88 186 GLN A CA 1
ATOM 1403 C C . GLN A 1 186 ? -3.498 -1.401 0.245 1.00 84.88 186 GLN A C 1
ATOM 1405 O O . GLN A 1 186 ? -4.724 -1.470 0.302 1.00 84.88 186 GLN A O 1
ATOM 1410 N N . HIS A 1 187 ? -2.867 -0.389 -0.356 1.00 80.19 187 HIS A N 1
ATOM 1411 C CA . HIS A 1 187 ? -3.582 0.704 -1.039 1.00 80.19 187 HIS A CA 1
ATOM 1412 C C . HIS A 1 187 ? -4.445 0.204 -2.207 1.00 80.19 187 HIS A C 1
ATOM 1414 O O . HIS A 1 187 ? -5.494 0.763 -2.517 1.00 80.19 187 HIS A O 1
ATOM 1420 N N . SER A 1 188 ? -4.058 -0.912 -2.833 1.00 74.44 188 SER A N 1
ATOM 1421 C CA . SER A 1 188 ? -4.805 -1.497 -3.956 1.00 74.44 188 SER A CA 1
ATOM 1422 C C . SER A 1 188 ? -6.083 -2.235 -3.533 1.00 74.44 188 SER A C 1
ATOM 1424 O O . SER A 1 188 ? -7.000 -2.390 -4.345 1.00 74.44 188 SER A O 1
ATOM 1426 N N . ILE A 1 189 ? -6.157 -2.706 -2.286 1.00 74.25 189 ILE A N 1
ATOM 1427 C CA . ILE A 1 189 ? -7.308 -3.461 -1.752 1.00 74.25 189 ILE A CA 1
ATOM 1428 C C . ILE A 1 189 ? -8.081 -2.710 -0.668 1.00 74.25 189 ILE A C 1
ATOM 1430 O O . ILE A 1 189 ? -9.203 -3.091 -0.338 1.00 74.25 189 ILE A O 1
ATOM 1434 N N . THR A 1 190 ? -7.518 -1.626 -0.142 1.00 69.38 190 THR A N 1
ATOM 1435 C CA . THR A 1 190 ? -8.235 -0.727 0.755 1.00 69.38 190 THR A CA 1
ATOM 1436 C C . THR A 1 190 ? -9.171 0.143 -0.094 1.00 69.38 190 THR A C 1
ATOM 1438 O O . THR A 1 190 ? -8.764 0.697 -1.118 1.00 69.38 190 THR A O 1
ATOM 1441 N N . PRO A 1 191 ? -10.472 0.196 0.225 1.00 56.53 191 PRO A N 1
ATOM 1442 C CA . PRO A 1 191 ? -11.403 1.045 -0.503 1.00 56.53 191 PRO A CA 1
ATOM 1443 C C . PRO A 1 191 ? -11.205 2.518 -0.122 1.00 56.53 191 PRO A C 1
ATOM 1445 O O . PRO A 1 191 ? -11.192 2.868 1.057 1.00 56.53 191 PRO A O 1
ATOM 1448 N N . HIS A 1 192 ? -11.140 3.380 -1.139 1.00 61.97 192 HIS A N 1
ATOM 1449 C CA . HIS A 1 192 ? -11.101 4.837 -0.997 1.00 61.97 192 HIS A CA 1
ATOM 1450 C C . HIS A 1 192 ? -12.360 5.445 -1.612 1.00 61.97 192 HIS A C 1
ATOM 1452 O O . HIS A 1 192 ? -12.822 4.987 -2.660 1.00 61.97 192 HIS A O 1
ATOM 1458 N N . ASP A 1 193 ? -12.906 6.494 -0.991 1.00 53.56 193 ASP A N 1
ATOM 1459 C CA . ASP A 1 193 ? -13.826 7.388 -1.695 1.00 53.56 193 ASP A CA 1
ATOM 1460 C C . ASP A 1 193 ? -12.992 8.497 -2.360 1.00 53.56 193 ASP A C 1
ATOM 1462 O O . ASP A 1 193 ? -12.493 9.388 -1.655 1.00 53.56 193 ASP A O 1
ATOM 1466 N N . PRO A 1 194 ? -12.853 8.473 -3.702 1.00 50.47 194 PRO A N 1
ATOM 1467 C CA . PRO A 1 194 ? -12.027 9.416 -4.454 1.00 50.47 194 PRO A CA 1
ATOM 1468 C C . PRO A 1 194 ? -12.452 10.883 -4.275 1.00 50.47 194 PRO A C 1
ATOM 1470 O O . PRO A 1 194 ? -11.689 11.785 -4.606 1.00 50.47 194 PRO A O 1
ATOM 1473 N N . ASN A 1 195 ? -13.644 11.146 -3.725 1.00 47.81 195 ASN A N 1
ATOM 1474 C CA . ASN A 1 195 ? -14.167 12.493 -3.499 1.00 47.81 195 ASN A CA 1
ATOM 1475 C C . ASN A 1 195 ? -13.912 13.036 -2.082 1.00 47.81 195 ASN A C 1
ATOM 1477 O O . ASN A 1 195 ? -14.323 14.160 -1.783 1.00 47.81 195 ASN A O 1
ATOM 1481 N N . THR A 1 196 ? -13.283 12.261 -1.190 1.00 50.47 196 THR A N 1
ATOM 1482 C CA . THR A 1 196 ? -13.191 12.606 0.245 1.00 50.47 196 THR A CA 1
ATOM 1483 C C . THR A 1 196 ? -11.780 12.815 0.777 1.00 50.47 196 THR A C 1
ATOM 1485 O O . THR A 1 196 ? -11.640 13.229 1.927 1.00 50.47 196 THR A O 1
ATOM 1488 N N . VAL A 1 197 ? -10.740 12.609 -0.036 1.00 52.62 197 VAL A N 1
ATOM 1489 C CA . VAL A 1 197 ? -9.352 12.754 0.418 1.00 52.62 197 VAL A CA 1
ATOM 1490 C C . VAL A 1 197 ? -9.016 14.235 0.603 1.00 52.62 197 VAL A C 1
ATOM 1492 O O . VAL A 1 197 ? -8.684 14.955 -0.338 1.00 52.62 197 VAL A O 1
ATOM 1495 N N . ARG A 1 198 ? -9.124 14.716 1.842 1.00 57.34 198 ARG A N 1
ATOM 1496 C CA . ARG A 1 198 ? -8.388 15.898 2.300 1.00 57.34 198 ARG A CA 1
ATOM 1497 C C . ARG A 1 198 ? -7.018 15.433 2.780 1.00 57.34 198 ARG A C 1
ATOM 1499 O O . ARG A 1 198 ? -6.920 14.364 3.374 1.00 57.34 198 ARG A O 1
ATOM 1506 N N . ASP A 1 199 ? -5.988 16.264 2.630 1.00 55.97 199 ASP A N 1
ATOM 1507 C CA . ASP A 1 199 ? -4.633 15.975 3.140 1.00 55.97 199 ASP A CA 1
ATOM 1508 C C . ASP A 1 199 ? -4.620 15.559 4.626 1.00 55.97 199 ASP A C 1
ATOM 1510 O O . ASP A 1 199 ? -3.754 14.804 5.059 1.00 55.97 199 ASP A O 1
ATOM 1514 N N . SER A 1 200 ? -5.602 16.022 5.413 1.00 55.44 200 SER A N 1
ATOM 1515 C CA . SER A 1 200 ? -5.775 15.659 6.823 1.00 55.44 200 SER A CA 1
ATOM 1516 C C . SER A 1 200 ? -6.183 14.207 7.066 1.00 55.44 200 SER A C 1
ATOM 1518 O O . SER A 1 200 ? -6.066 13.758 8.197 1.00 55.44 200 SER A O 1
ATOM 1520 N N . ASP A 1 201 ? -6.681 13.495 6.055 1.00 63.19 201 ASP A N 1
ATOM 1521 C CA . ASP A 1 201 ? -7.299 12.170 6.192 1.00 63.19 201 ASP A CA 1
ATOM 1522 C C . ASP A 1 201 ? -6.393 11.049 5.637 1.00 63.19 201 ASP A C 1
ATOM 1524 O O . ASP A 1 201 ? -6.570 9.880 5.977 1.00 63.19 201 ASP A O 1
ATOM 1528 N N . VAL A 1 202 ? -5.342 11.424 4.891 1.00 71.19 202 VAL A N 1
ATOM 1529 C CA . VAL A 1 202 ? -4.293 10.536 4.348 1.00 71.19 202 VAL A CA 1
ATOM 1530 C C . VAL A 1 202 ? -3.648 9.672 5.437 1.00 71.19 202 VAL A C 1
ATOM 1532 O O . VAL A 1 202 ? -3.203 8.560 5.175 1.00 71.19 202 VAL A O 1
ATOM 1535 N N . TRP A 1 203 ? -3.609 10.145 6.687 1.00 81.88 203 TRP A N 1
ATOM 1536 C CA . TRP A 1 203 ? -2.960 9.403 7.766 1.00 81.88 203 TRP A CA 1
ATOM 1537 C C . TRP A 1 203 ? -3.648 8.069 8.090 1.00 81.88 203 TRP A C 1
ATOM 1539 O O . TRP A 1 203 ? -2.939 7.145 8.485 1.00 81.88 203 TRP A O 1
ATOM 1549 N N . LEU A 1 204 ? -4.983 7.969 7.969 1.00 83.69 204 LEU A N 1
ATOM 1550 C CA . LEU A 1 204 ? -5.721 6.737 8.285 1.00 83.69 204 LEU A CA 1
ATOM 1551 C C . LEU A 1 204 ? -5.405 5.663 7.252 1.00 83.69 204 LEU A C 1
ATOM 1553 O O . LEU A 1 204 ? -5.068 4.547 7.622 1.00 83.69 204 LEU A O 1
ATOM 1557 N N . GLU A 1 205 ? -5.469 6.021 5.976 1.00 80.06 205 GLU A N 1
ATOM 1558 C CA . GLU A 1 205 ? -5.122 5.146 4.859 1.00 80.06 205 GLU A CA 1
ATOM 1559 C C . GLU A 1 205 ? -3.666 4.684 4.928 1.00 80.06 205 GLU A C 1
ATOM 1561 O O . GLU A 1 205 ? -3.400 3.488 5.013 1.00 80.06 205 GLU A O 1
ATOM 1566 N N . GLU A 1 206 ? -2.730 5.632 4.995 1.00 80.94 206 GLU A N 1
ATOM 1567 C CA . GLU A 1 206 ? -1.302 5.341 5.120 1.00 80.94 206 GLU A CA 1
ATOM 1568 C C . GLU A 1 206 ? -1.015 4.521 6.378 1.00 80.94 206 GLU A C 1
ATOM 1570 O O . GLU A 1 206 ? -0.247 3.568 6.344 1.00 80.94 206 GLU A O 1
ATOM 1575 N N . GLY A 1 207 ? -1.660 4.849 7.500 1.00 85.56 207 GLY A N 1
ATOM 1576 C CA . GLY A 1 207 ? -1.530 4.100 8.743 1.00 85.56 207 GLY A CA 1
ATOM 1577 C C . GLY A 1 207 ? -2.045 2.667 8.626 1.00 85.56 207 GLY A C 1
ATOM 1578 O O . GLY A 1 207 ? -1.404 1.760 9.147 1.00 85.56 207 GLY A O 1
ATOM 1579 N N . VAL A 1 208 ? -3.183 2.450 7.960 1.00 86.81 208 VAL A N 1
ATOM 1580 C CA . VAL A 1 208 ? -3.757 1.116 7.728 1.00 86.81 208 VAL A CA 1
ATOM 1581 C C . VAL A 1 208 ? -2.838 0.293 6.836 1.00 86.81 208 VAL A C 1
ATOM 1583 O O . VAL A 1 208 ? -2.477 -0.822 7.220 1.00 86.81 208 VAL A O 1
ATOM 1586 N N . ALA A 1 209 ? -2.418 0.849 5.698 1.00 85.06 209 ALA A N 1
ATOM 1587 C CA . ALA A 1 209 ? -1.491 0.194 4.786 1.00 85.06 209 ALA A CA 1
ATOM 1588 C C . ALA A 1 209 ? -0.194 -0.191 5.505 1.00 85.06 209 ALA A C 1
ATOM 1590 O O . ALA A 1 209 ? 0.241 -1.341 5.432 1.00 85.06 209 ALA A O 1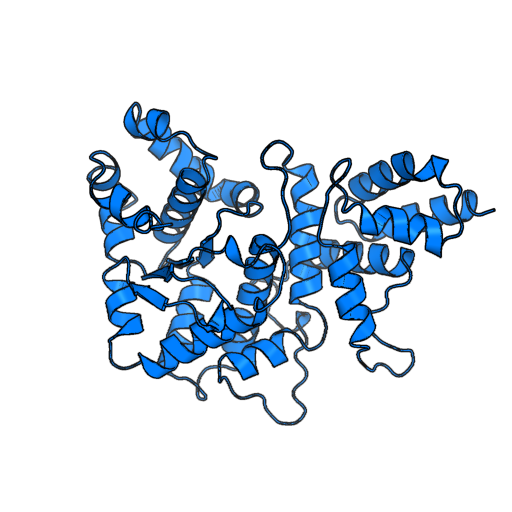
ATOM 1591 N N . GLU A 1 210 ? 0.357 0.726 6.301 1.00 84.81 210 GLU A N 1
ATOM 1592 C CA . GLU A 1 210 ? 1.561 0.496 7.090 1.00 84.81 210 GLU A CA 1
ATOM 1593 C C . GLU A 1 210 ? 1.364 -0.576 8.171 1.00 84.81 210 GLU A C 1
ATOM 1595 O O . GLU A 1 210 ? 2.193 -1.469 8.336 1.00 84.81 210 GLU A O 1
ATOM 1600 N N . THR A 1 211 ? 0.267 -0.526 8.931 1.00 86.06 211 THR A N 1
ATOM 1601 C CA . THR A 1 211 ? -0.007 -1.504 9.993 1.00 86.06 211 THR A CA 1
ATOM 1602 C C . THR A 1 211 ? -0.208 -2.909 9.453 1.00 86.06 211 THR A C 1
ATOM 1604 O O . THR A 1 211 ? 0.298 -3.857 10.055 1.00 86.06 211 THR A O 1
ATOM 1607 N N . LEU A 1 212 ? -0.897 -3.054 8.324 1.00 86.62 212 LEU A N 1
ATOM 1608 C CA . LEU A 1 212 ? -1.125 -4.353 7.701 1.00 86.62 212 LEU A CA 1
ATOM 1609 C C . LEU A 1 212 ? 0.142 -4.875 7.005 1.00 86.62 212 LEU A C 1
ATOM 1611 O O . LEU A 1 212 ? 0.484 -6.047 7.157 1.00 86.62 212 LEU A O 1
ATOM 1615 N N . ALA A 1 213 ? 0.904 -4.011 6.327 1.00 83.19 213 ALA A N 1
ATOM 1616 C CA . ALA A 1 213 ? 2.177 -4.390 5.713 1.00 83.19 213 ALA A CA 1
ATOM 1617 C C . ALA A 1 213 ? 3.231 -4.813 6.743 1.00 83.19 213 ALA A C 1
ATOM 1619 O O . ALA A 1 213 ? 4.011 -5.741 6.510 1.00 83.19 213 ALA A O 1
ATOM 1620 N N . TRP A 1 214 ? 3.249 -4.145 7.897 1.00 83.62 214 TRP A N 1
ATOM 1621 C CA . TRP A 1 214 ? 4.164 -4.432 9.002 1.00 83.62 214 TRP A CA 1
ATOM 1622 C C . TRP A 1 214 ? 3.583 -5.402 10.023 1.00 83.62 214 TRP A C 1
ATOM 1624 O O . TRP A 1 214 ? 4.172 -5.593 11.093 1.00 83.62 214 TRP A O 1
ATOM 1634 N N . TRP A 1 215 ? 2.457 -6.049 9.706 1.00 84.00 215 TRP A N 1
ATOM 1635 C CA . TRP A 1 215 ? 1.929 -7.079 10.578 1.00 84.00 215 TRP A CA 1
ATOM 1636 C C . TRP A 1 215 ? 2.962 -8.205 10.734 1.00 84.00 215 TRP A C 1
ATOM 1638 O O . TRP A 1 215 ? 3.558 -8.645 9.740 1.00 84.00 215 TRP A O 1
ATOM 1648 N N . PRO A 1 216 ? 3.214 -8.682 11.968 1.00 80.00 216 PRO A N 1
ATOM 1649 C CA . PRO A 1 216 ? 4.224 -9.699 12.215 1.00 80.00 216 PRO A CA 1
ATOM 1650 C C . PRO A 1 216 ? 4.108 -10.901 11.264 1.00 80.00 216 PRO A C 1
ATOM 1652 O O . PRO A 1 216 ? 3.053 -11.516 11.137 1.00 80.00 216 PRO A O 1
ATOM 1655 N N . GLY A 1 217 ? 5.212 -11.235 10.590 1.00 80.31 217 GLY A N 1
ATOM 1656 C CA . GLY A 1 217 ? 5.299 -12.377 9.673 1.00 80.31 217 GLY A CA 1
ATOM 1657 C C . GLY A 1 217 ? 4.923 -12.099 8.211 1.00 80.31 217 GLY A C 1
ATOM 1658 O O . GLY A 1 217 ? 5.342 -12.874 7.352 1.00 80.31 217 GLY A O 1
ATOM 1659 N N . GLN A 1 218 ? 4.243 -10.992 7.883 1.00 85.00 218 GLN A N 1
ATOM 1660 C CA . GLN A 1 218 ? 3.787 -10.725 6.506 1.00 85.00 218 GLN A CA 1
ATOM 1661 C C . GLN A 1 218 ? 4.941 -10.561 5.513 1.00 85.00 218 GLN A C 1
ATOM 1663 O O . GLN A 1 218 ? 4.976 -11.225 4.477 1.00 85.00 218 GLN A O 1
ATOM 1668 N N . ALA A 1 219 ? 5.944 -9.744 5.844 1.00 85.69 219 ALA A N 1
ATOM 1669 C CA . ALA A 1 219 ? 7.112 -9.562 4.978 1.00 85.69 219 ALA A CA 1
ATOM 1670 C C . ALA A 1 219 ? 7.904 -10.862 4.772 1.00 85.69 219 ALA A C 1
ATOM 1672 O O . ALA A 1 219 ? 8.457 -11.092 3.696 1.00 85.69 219 ALA A O 1
ATOM 1673 N N . ALA A 1 220 ? 7.939 -11.733 5.786 1.00 84.94 220 ALA A N 1
ATOM 1674 C CA . ALA A 1 220 ? 8.600 -13.027 5.685 1.00 84.94 220 ALA A CA 1
ATOM 1675 C C . ALA A 1 220 ? 7.825 -13.944 4.727 1.00 84.94 220 ALA A C 1
ATOM 1677 O O . ALA A 1 220 ? 8.407 -14.476 3.782 1.00 84.94 220 ALA A O 1
ATOM 1678 N N . ALA A 1 221 ? 6.504 -14.035 4.902 1.00 86.75 221 ALA A N 1
ATOM 1679 C CA . ALA A 1 221 ? 5.628 -14.794 4.016 1.00 86.75 221 ALA A CA 1
ATOM 1680 C C . ALA A 1 221 ? 5.693 -14.294 2.561 1.00 86.75 221 ALA A C 1
ATOM 1682 O O . ALA A 1 221 ? 5.751 -15.100 1.632 1.00 86.75 221 ALA A O 1
ATOM 1683 N N . LEU A 1 222 ? 5.736 -12.974 2.339 1.00 90.12 222 LEU A N 1
ATOM 1684 C CA . LEU A 1 222 ? 5.901 -12.419 0.996 1.00 90.12 222 LEU A CA 1
ATOM 1685 C C . LEU A 1 222 ? 7.269 -12.784 0.400 1.00 90.12 222 LEU A C 1
ATOM 1687 O O . LEU A 1 222 ? 7.332 -13.203 -0.754 1.00 90.12 222 LEU A O 1
ATOM 1691 N N . ARG A 1 223 ? 8.366 -12.677 1.159 1.00 89.50 223 ARG A N 1
ATOM 1692 C CA . ARG A 1 223 ? 9.700 -13.079 0.673 1.00 89.50 223 ARG A CA 1
ATOM 1693 C C . ARG A 1 223 ? 9.737 -14.535 0.234 1.00 89.50 223 ARG A C 1
ATOM 1695 O O . ARG A 1 223 ? 10.238 -14.818 -0.853 1.00 89.50 223 ARG A O 1
ATOM 1702 N N . GLU A 1 224 ? 9.153 -15.429 1.026 1.00 89.12 224 GLU A N 1
ATOM 1703 C CA . GLU A 1 224 ? 9.035 -16.841 0.667 1.00 89.12 224 GLU A CA 1
ATOM 1704 C C . GLU A 1 224 ? 8.273 -17.021 -0.656 1.00 89.12 224 GLU A C 1
ATOM 1706 O O . GLU A 1 224 ? 8.760 -17.705 -1.559 1.00 89.12 224 GLU A O 1
ATOM 1711 N N . ARG A 1 225 ? 7.135 -16.335 -0.830 1.00 90.75 225 ARG A N 1
ATOM 1712 C CA . ARG A 1 225 ? 6.347 -16.370 -2.077 1.00 90.75 225 ARG A CA 1
ATOM 1713 C C . ARG A 1 225 ? 7.105 -15.812 -3.281 1.00 90.75 225 ARG A C 1
ATOM 1715 O O . ARG A 1 225 ? 6.988 -16.358 -4.374 1.00 90.75 225 ARG A O 1
ATOM 1722 N N . MET A 1 226 ? 7.911 -14.768 -3.086 1.00 91.06 226 MET A N 1
ATOM 1723 C CA . MET A 1 226 ? 8.801 -14.213 -4.114 1.00 91.06 226 MET A CA 1
ATOM 1724 C C . MET A 1 226 ? 9.979 -15.147 -4.454 1.00 91.06 226 MET A C 1
ATOM 1726 O O . MET A 1 226 ? 10.718 -14.892 -5.405 1.00 91.06 226 MET A O 1
ATOM 1730 N N . GLY A 1 227 ? 10.165 -16.239 -3.704 1.00 88.25 227 GLY A N 1
ATOM 1731 C CA . GLY A 1 227 ? 11.294 -17.156 -3.846 1.00 88.25 227 GLY A CA 1
ATOM 1732 C C . GLY A 1 227 ? 12.608 -16.592 -3.305 1.00 88.25 227 GLY A C 1
ATOM 1733 O O . GLY A 1 227 ? 13.676 -17.034 -3.725 1.00 88.25 227 GLY A O 1
ATOM 1734 N N . LEU A 1 228 ? 12.538 -15.620 -2.393 1.00 87.00 228 LEU A N 1
ATOM 1735 C CA . LEU A 1 228 ? 13.697 -15.064 -1.703 1.00 87.00 228 LEU A CA 1
ATOM 1736 C C . LEU A 1 228 ? 13.901 -15.831 -0.388 1.00 87.00 228 LEU A C 1
ATOM 1738 O O . LEU A 1 228 ? 12.987 -15.868 0.440 1.00 87.00 228 LEU A O 1
ATOM 1742 N N . PRO A 1 229 ? 15.073 -16.447 -0.160 1.00 73.12 229 PRO A N 1
ATOM 1743 C CA . PRO A 1 229 ? 15.281 -17.296 1.004 1.00 73.12 229 PRO A CA 1
ATOM 1744 C C . PRO A 1 229 ? 15.153 -16.505 2.312 1.00 73.12 229 PRO A C 1
ATOM 1746 O O . PRO A 1 229 ? 15.677 -15.395 2.451 1.00 73.12 229 PRO A O 1
ATOM 1749 N N . LEU A 1 230 ? 14.487 -17.115 3.291 1.00 74.44 230 LEU A N 1
ATOM 1750 C CA . LEU A 1 230 ? 14.566 -16.736 4.699 1.00 74.44 230 LEU A CA 1
ATOM 1751 C C . LEU A 1 230 ? 15.625 -17.605 5.374 1.00 74.44 230 LEU A C 1
ATOM 1753 O O . LEU A 1 230 ? 15.694 -18.813 5.137 1.00 74.44 230 LEU A O 1
ATOM 1757 N N . ARG A 1 231 ? 16.452 -17.016 6.238 1.00 67.88 231 ARG A N 1
ATOM 1758 C CA . ARG A 1 231 ? 17.315 -17.816 7.115 1.00 67.88 231 ARG A CA 1
ATOM 1759 C C . ARG A 1 231 ? 16.444 -18.502 8.175 1.00 67.88 231 ARG A C 1
ATOM 1761 O O . ARG A 1 231 ? 15.429 -17.963 8.610 1.00 67.88 231 ARG A O 1
ATOM 1768 N N . ALA A 1 232 ? 16.825 -19.701 8.608 1.00 58.12 232 ALA A N 1
ATOM 1769 C CA . ALA A 1 232 ? 16.094 -20.397 9.666 1.00 58.12 232 ALA A CA 1
ATOM 1770 C C . ALA A 1 232 ? 16.063 -19.543 10.951 1.00 58.12 232 ALA A C 1
ATOM 1772 O O . ALA A 1 232 ? 17.104 -19.059 11.395 1.00 58.12 232 ALA A O 1
ATOM 1773 N N . GLY A 1 233 ? 14.871 -19.351 11.527 1.00 56.91 233 GLY A N 1
ATOM 1774 C CA . GLY A 1 233 ? 14.667 -18.508 12.714 1.00 56.91 233 GLY A CA 1
ATOM 1775 C C . GLY A 1 233 ? 14.723 -17.000 12.446 1.00 56.91 233 GLY A C 1
ATOM 1776 O O . GLY A 1 233 ? 14.755 -16.212 13.387 1.00 56.91 233 GLY A O 1
ATOM 1777 N N . GLU A 1 234 ? 14.753 -16.582 11.179 1.00 68.69 234 GLU A N 1
ATOM 1778 C CA . GLU A 1 234 ? 14.756 -15.174 10.812 1.00 68.69 234 GLU A CA 1
ATOM 1779 C C . GLU A 1 234 ? 13.405 -14.517 11.127 1.00 68.69 234 GLU A C 1
ATOM 1781 O O . GLU A 1 234 ? 12.416 -14.734 10.432 1.00 68.69 234 GLU A O 1
ATOM 1786 N N . THR A 1 235 ? 13.374 -13.664 12.151 1.00 65.56 235 THR A N 1
ATOM 1787 C CA . THR A 1 235 ? 12.280 -12.710 12.355 1.00 65.56 235 THR A CA 1
ATOM 1788 C C . THR A 1 235 ? 12.605 -11.414 11.626 1.00 65.56 235 THR A C 1
ATOM 1790 O O . THR A 1 235 ? 13.699 -10.861 11.782 1.00 65.56 235 THR A O 1
ATOM 1793 N N . ILE A 1 236 ? 11.657 -10.918 10.839 1.00 67.38 236 ILE A N 1
ATOM 1794 C CA . ILE A 1 236 ? 11.740 -9.578 10.265 1.00 67.38 236 ILE A CA 1
ATOM 1795 C C . ILE A 1 236 ? 11.154 -8.620 11.293 1.00 67.38 236 ILE A C 1
ATOM 1797 O O . ILE A 1 236 ? 9.957 -8.664 11.566 1.00 67.38 236 ILE A O 1
ATOM 1801 N N . ASP A 1 237 ? 12.012 -7.786 11.876 1.00 66.56 237 ASP A N 1
ATOM 1802 C CA . ASP A 1 237 ? 11.556 -6.589 12.569 1.00 66.56 237 ASP A CA 1
ATOM 1803 C C . ASP 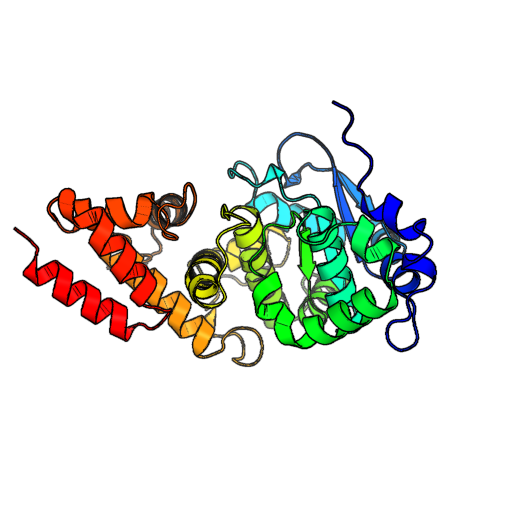A 1 237 ? 11.357 -5.495 11.509 1.00 66.56 237 ASP A C 1
ATOM 1805 O O . ASP A 1 237 ? 12.353 -5.013 10.958 1.00 66.56 237 ASP A O 1
ATOM 1809 N N . PRO A 1 238 ? 10.114 -5.103 11.184 1.00 58.00 238 PRO A N 1
ATOM 1810 C CA . PRO A 1 238 ? 9.856 -4.068 10.183 1.00 58.00 238 PRO A CA 1
ATOM 1811 C C . PRO A 1 238 ? 10.505 -2.722 10.551 1.00 58.00 238 PRO A C 1
ATOM 1813 O O . PRO A 1 238 ? 10.780 -1.908 9.675 1.00 58.00 238 PRO A O 1
ATOM 1816 N N . TRP A 1 239 ? 10.848 -2.510 11.825 1.00 62.22 239 TRP A N 1
ATOM 1817 C CA . TRP A 1 239 ? 11.495 -1.292 12.315 1.00 62.22 239 TRP A CA 1
ATOM 1818 C C . TRP A 1 239 ? 13.020 -1.318 12.266 1.00 62.22 239 TRP A C 1
ATOM 1820 O O . TRP A 1 239 ? 13.654 -0.291 12.524 1.00 62.22 239 TRP A O 1
ATOM 1830 N N . SER A 1 240 ? 13.606 -2.470 11.931 1.00 58.62 240 SER A N 1
ATOM 1831 C CA . SER A 1 240 ? 15.050 -2.616 11.721 1.00 58.62 240 SER A CA 1
ATOM 1832 C C . SER A 1 240 ? 15.531 -1.999 10.401 1.00 58.62 240 SER A C 1
ATOM 1834 O O . SER A 1 240 ? 16.736 -1.860 10.191 1.00 58.62 240 SER A O 1
ATOM 1836 N N . VAL A 1 241 ? 14.603 -1.590 9.528 1.00 54.44 241 VAL A N 1
ATOM 1837 C CA . VAL A 1 241 ? 14.908 -0.886 8.280 1.00 54.44 241 VAL A CA 1
ATOM 1838 C C . VAL A 1 241 ? 15.305 0.573 8.588 1.00 54.44 241 VAL A C 1
ATOM 1840 O O . VAL A 1 241 ? 14.644 1.224 9.406 1.00 54.44 241 VAL A O 1
ATOM 1843 N N . PRO A 1 242 ? 16.376 1.116 7.970 1.00 49.94 242 PRO A N 1
ATOM 1844 C CA . PRO A 1 242 ? 16.867 2.466 8.248 1.00 49.94 242 PRO A CA 1
ATOM 1845 C C . PRO A 1 242 ? 15.781 3.563 8.156 1.00 49.94 242 PRO A C 1
ATOM 1847 O O . PRO A 1 242 ? 14.933 3.522 7.260 1.00 49.94 242 PRO A O 1
ATOM 1850 N N . PRO A 1 243 ? 15.772 4.556 9.067 1.00 44.62 243 PRO A N 1
ATOM 1851 C CA . PRO A 1 243 ? 14.699 5.555 9.200 1.00 44.62 243 PRO A CA 1
ATOM 1852 C C . PRO A 1 243 ? 14.514 6.482 7.985 1.00 44.62 243 PRO A C 1
ATOM 1854 O O . PRO A 1 243 ? 13.463 7.098 7.831 1.00 44.62 243 PRO A O 1
ATOM 1857 N N . ASP A 1 244 ? 15.516 6.569 7.119 1.00 50.03 244 ASP A N 1
ATOM 1858 C CA . ASP A 1 244 ? 15.560 7.321 5.863 1.00 50.03 244 ASP A CA 1
ATOM 1859 C C . ASP A 1 244 ? 14.885 6.601 4.677 1.00 50.03 244 ASP A C 1
ATOM 1861 O O . ASP A 1 244 ? 14.747 7.183 3.601 1.00 50.03 244 ASP A O 1
ATOM 1865 N N . SER A 1 245 ? 14.428 5.357 4.858 1.00 49.97 245 SER A N 1
ATOM 1866 C CA . SER A 1 245 ? 13.871 4.531 3.776 1.00 49.97 245 SER A CA 1
ATOM 1867 C C . SER A 1 245 ? 12.338 4.579 3.654 1.00 49.97 245 SER A C 1
ATOM 1869 O O . SER A 1 245 ? 11.822 4.604 2.538 1.00 49.97 245 SER A O 1
ATOM 1871 N N . VAL A 1 246 ? 11.623 4.590 4.784 1.00 51.12 246 VAL A N 1
ATOM 1872 C CA . VAL A 1 246 ? 10.143 4.565 4.929 1.00 51.12 246 VAL A CA 1
ATOM 1873 C C . VAL A 1 246 ? 9.725 4.687 6.408 1.00 51.12 246 VAL A C 1
ATOM 1875 O O . VAL A 1 246 ? 8.614 5.087 6.719 1.00 51.12 246 VAL A O 1
ATOM 1878 N N . ALA A 1 247 ? 10.630 4.427 7.356 1.00 52.66 247 ALA A N 1
ATOM 1879 C CA . ALA A 1 247 ? 10.347 4.423 8.793 1.00 52.66 247 ALA A CA 1
ATOM 1880 C C . ALA A 1 247 ? 10.555 5.787 9.488 1.00 52.66 247 ALA A C 1
ATOM 1882 O O . ALA A 1 247 ? 11.175 5.848 10.558 1.00 52.66 247 ALA A O 1
ATOM 1883 N N . SER A 1 248 ? 10.040 6.877 8.906 1.00 68.44 248 SER A N 1
ATOM 1884 C CA . SER A 1 248 ? 10.077 8.193 9.563 1.00 68.44 248 SER A CA 1
ATOM 1885 C C . SER A 1 248 ? 9.276 8.173 10.877 1.00 68.44 248 SER A C 1
ATOM 1887 O O . SER A 1 248 ? 8.421 7.309 11.097 1.00 68.44 248 SER A O 1
ATOM 1889 N N . THR A 1 249 ? 9.524 9.135 11.770 1.00 76.56 249 THR A N 1
ATOM 1890 C CA . THR A 1 249 ? 8.735 9.285 13.008 1.00 76.56 249 THR A CA 1
ATOM 1891 C C . THR A 1 249 ? 7.238 9.412 12.720 1.00 76.56 249 THR A C 1
ATOM 1893 O O . THR A 1 249 ? 6.423 8.902 13.479 1.00 76.56 249 THR A O 1
ATOM 1896 N N . GLU A 1 250 ? 6.875 10.037 11.602 1.00 77.94 250 GLU A N 1
ATOM 1897 C CA . GLU A 1 250 ? 5.485 10.197 11.179 1.00 77.94 250 GLU A CA 1
ATOM 1898 C C . GLU A 1 250 ? 4.829 8.844 10.859 1.00 77.94 250 GLU A C 1
ATOM 1900 O O . GLU A 1 250 ? 3.786 8.531 11.428 1.00 77.94 250 GLU A O 1
ATOM 1905 N N . TYR A 1 251 ? 5.471 7.992 10.050 1.00 77.19 251 TYR A N 1
ATOM 1906 C CA . TYR A 1 251 ? 4.964 6.642 9.750 1.00 77.19 251 TYR A CA 1
ATOM 1907 C C . TYR A 1 251 ? 4.873 5.769 11.006 1.00 77.19 251 TYR A C 1
ATOM 1909 O O . TYR A 1 251 ? 3.874 5.084 11.226 1.00 77.19 251 TYR A O 1
ATOM 1917 N N . ARG A 1 252 ? 5.875 5.854 11.893 1.00 80.38 252 ARG A N 1
ATOM 1918 C CA . ARG A 1 252 ? 5.855 5.173 13.201 1.00 80.38 252 ARG A CA 1
ATOM 1919 C C . ARG A 1 252 ? 4.650 5.583 14.039 1.00 80.38 252 ARG A C 1
ATOM 1921 O O . ARG A 1 252 ? 4.008 4.730 14.648 1.00 80.38 252 ARG A O 1
ATOM 1928 N N . ASN A 1 253 ? 4.355 6.876 14.079 1.00 86.50 253 ASN A N 1
ATOM 1929 C CA . ASN A 1 253 ? 3.244 7.413 14.849 1.00 86.50 253 ASN A CA 1
ATOM 1930 C C . ASN A 1 253 ? 1.892 6.981 14.265 1.00 86.50 253 ASN A C 1
ATOM 1932 O O . ASN A 1 253 ? 1.037 6.523 15.023 1.00 86.50 253 ASN A O 1
ATOM 1936 N N . ARG A 1 254 ? 1.730 7.000 12.935 1.00 86.25 254 ARG A N 1
ATOM 1937 C CA . ARG A 1 254 ? 0.524 6.488 12.260 1.00 86.25 254 ARG A CA 1
ATOM 1938 C C . ARG A 1 254 ? 0.294 5.011 12.566 1.00 86.25 254 ARG A C 1
ATOM 1940 O O . ARG A 1 254 ? -0.774 4.656 13.055 1.00 86.25 254 ARG A O 1
ATOM 1947 N N . HIS A 1 255 ? 1.319 4.177 12.388 1.00 86.19 255 HIS A N 1
ATOM 1948 C CA . HIS A 1 255 ? 1.246 2.749 12.696 1.00 86.19 255 HIS A CA 1
ATOM 1949 C C . HIS A 1 255 ? 0.836 2.492 14.152 1.00 86.19 255 HIS A C 1
ATOM 1951 O O . HIS A 1 255 ? -0.072 1.708 14.420 1.00 86.19 255 HIS A O 1
ATOM 1957 N N . ARG A 1 256 ? 1.488 3.164 15.112 1.00 86.94 256 ARG A N 1
ATOM 1958 C CA . ARG A 1 256 ? 1.153 3.035 16.540 1.00 86.94 256 ARG A CA 1
ATOM 1959 C C . ARG A 1 256 ? -0.270 3.488 16.835 1.00 86.94 256 ARG A C 1
ATOM 1961 O O . ARG A 1 256 ? -0.940 2.864 17.648 1.00 86.94 256 ARG A O 1
ATOM 1968 N N . SER A 1 257 ? -0.728 4.541 16.166 1.00 90.81 257 SER A N 1
ATOM 1969 C CA . SER A 1 257 ? -2.092 5.039 16.322 1.00 90.81 257 SER A CA 1
ATOM 1970 C C . SER A 1 257 ? -3.112 4.001 15.855 1.00 90.81 257 SER A C 1
ATOM 1972 O O . SER A 1 257 ? -4.041 3.692 16.594 1.00 90.81 257 SER A O 1
ATOM 1974 N N . ILE A 1 258 ? -2.908 3.388 14.682 1.00 92.31 258 ILE A N 1
ATOM 1975 C CA . ILE A 1 258 ? -3.783 2.314 14.184 1.00 92.31 258 ILE A CA 1
ATOM 1976 C C . ILE A 1 258 ? -3.730 1.079 15.089 1.00 92.31 258 ILE A C 1
ATOM 1978 O O . ILE A 1 258 ? -4.776 0.513 15.395 1.00 92.31 258 ILE A O 1
ATOM 1982 N N . GLN A 1 259 ? -2.552 0.684 15.584 1.00 90.19 259 GLN A N 1
ATOM 1983 C CA . GLN A 1 259 ? -2.450 -0.398 16.571 1.00 90.19 259 GLN A CA 1
ATOM 1984 C C . GLN A 1 259 ? -3.202 -0.079 17.867 1.00 90.19 259 GLN A C 1
ATOM 1986 O O . GLN A 1 259 ? -3.886 -0.948 18.399 1.00 90.19 259 GLN A O 1
ATOM 1991 N N . GLY A 1 260 ? -3.128 1.159 18.356 1.00 91.81 260 GLY A N 1
ATOM 1992 C CA . GLY A 1 260 ? -3.900 1.595 19.517 1.00 91.81 260 GLY A CA 1
ATOM 1993 C C . GLY A 1 260 ? -5.410 1.537 19.264 1.00 91.81 260 GLY A C 1
ATOM 1994 O O . GLY A 1 260 ? -6.152 1.026 20.099 1.00 91.81 260 GLY A O 1
ATOM 1995 N N . LEU A 1 261 ? -5.874 1.966 18.083 1.00 95.31 261 LEU A N 1
ATOM 1996 C CA . LEU A 1 261 ? -7.283 1.853 17.684 1.00 95.31 261 LEU A CA 1
ATOM 1997 C C . LEU A 1 261 ? -7.750 0.393 17.572 1.00 95.31 261 LEU A C 1
ATOM 1999 O O . LEU A 1 261 ? -8.862 0.072 17.990 1.00 95.31 261 LEU A O 1
ATOM 2003 N N . LEU A 1 262 ? -6.907 -0.495 17.043 1.00 95.12 262 LEU A N 1
ATOM 2004 C CA . LEU A 1 262 ? -7.157 -1.937 17.023 1.00 95.12 262 LEU A CA 1
ATOM 2005 C C . LEU A 1 262 ? -7.236 -2.516 18.441 1.00 95.12 262 LEU A C 1
ATOM 2007 O O . LEU A 1 262 ? -8.155 -3.281 18.724 1.00 95.12 262 LEU A O 1
ATOM 2011 N N . GLY A 1 263 ? -6.359 -2.085 19.351 1.00 94.38 263 GLY A N 1
ATOM 2012 C CA . GLY A 1 263 ? -6.423 -2.451 20.767 1.00 94.38 263 GLY A CA 1
ATOM 2013 C C . GLY A 1 263 ? -7.741 -2.017 21.416 1.00 94.38 263 GLY A C 1
ATOM 2014 O O . GLY A 1 263 ? -8.399 -2.813 22.081 1.00 94.38 263 GLY A O 1
ATOM 2015 N N . LEU A 1 264 ? -8.219 -0.800 21.127 1.00 96.12 264 LEU A N 1
ATOM 2016 C CA . LEU A 1 264 ? -9.550 -0.348 21.557 1.00 96.12 264 LEU A CA 1
ATOM 2017 C C . LEU A 1 264 ? -10.692 -1.189 20.954 1.00 96.12 264 LEU A C 1
ATOM 2019 O O . LEU A 1 264 ? -11.785 -1.226 21.517 1.00 96.12 264 LEU A O 1
ATOM 2023 N N . ALA A 1 265 ? -10.461 -1.880 19.840 1.00 96.25 265 ALA A N 1
ATOM 2024 C CA . ALA A 1 265 ? -11.400 -2.812 19.219 1.00 96.25 265 ALA A CA 1
ATOM 2025 C C . ALA A 1 265 ? -11.228 -4.274 19.686 1.00 96.25 265 ALA A C 1
ATOM 2027 O O . ALA A 1 265 ? -11.944 -5.150 19.192 1.00 96.25 265 ALA A O 1
ATOM 2028 N N . GLY A 1 266 ? -10.302 -4.541 20.615 1.00 94.25 266 GLY A N 1
ATOM 2029 C CA . GLY A 1 266 ? -10.000 -5.881 21.123 1.00 94.25 266 GLY A CA 1
ATOM 2030 C C . GLY A 1 266 ? -9.144 -6.725 20.180 1.00 94.25 266 GLY A C 1
ATOM 2031 O O . GLY A 1 266 ? -9.246 -7.951 20.206 1.00 94.25 266 GLY A O 1
ATOM 2032 N N . VAL A 1 267 ? -8.361 -6.082 19.309 1.00 93.38 267 VAL A N 1
ATOM 2033 C CA . VAL A 1 267 ? -7.433 -6.744 18.389 1.00 93.38 267 VAL A CA 1
ATOM 2034 C C . VAL A 1 267 ? -6.003 -6.537 18.856 1.00 93.38 267 VAL A C 1
ATOM 2036 O O . VAL A 1 267 ? -5.505 -5.413 18.890 1.00 93.38 267 VAL A O 1
ATOM 2039 N N . GLU A 1 268 ? -5.327 -7.643 19.148 1.00 85.81 268 GLU A N 1
ATOM 2040 C CA . GLU A 1 268 ? -3.943 -7.651 19.611 1.00 85.81 268 GLU A CA 1
ATOM 2041 C C . GLU A 1 268 ? -3.086 -8.514 18.678 1.00 85.81 268 GLU A C 1
ATOM 2043 O O . GLU A 1 268 ? -3.402 -9.678 18.447 1.00 85.81 268 GLU A O 1
ATOM 2048 N N . PRO A 1 269 ? -1.986 -7.988 18.113 1.00 71.88 269 PRO A N 1
ATOM 2049 C CA . PRO A 1 269 ? -1.184 -8.722 17.133 1.00 71.88 269 PRO A CA 1
ATOM 2050 C C . PRO A 1 269 ? -0.366 -9.868 17.740 1.00 71.88 269 PRO A C 1
ATOM 2052 O O . PRO A 1 269 ? 0.181 -10.691 17.002 1.00 71.88 269 PRO A O 1
ATOM 2055 N N . ARG A 1 270 ? -0.228 -9.897 19.068 1.00 76.31 270 ARG A N 1
ATOM 2056 C CA . ARG A 1 270 ? 0.494 -10.932 19.802 1.00 76.31 270 ARG A CA 1
ATOM 2057 C C . ARG A 1 270 ? -0.343 -11.406 20.973 1.00 76.31 270 ARG A C 1
ATOM 2059 O O . ARG A 1 270 ? -0.983 -10.597 21.630 1.00 76.31 270 ARG A O 1
ATOM 2066 N N . THR A 1 271 ? -0.280 -12.696 21.239 1.00 72.06 271 THR A N 1
ATOM 2067 C CA . THR A 1 271 ? -0.776 -13.308 22.471 1.00 72.06 271 THR A CA 1
ATOM 2068 C C . THR A 1 271 ? 0.121 -12.946 23.660 1.00 72.06 271 THR A C 1
ATOM 2070 O O . THR A 1 271 ? 1.252 -12.478 23.492 1.00 72.06 271 THR A O 1
ATOM 2073 N N . ASP A 1 272 ? -0.345 -13.256 24.872 1.00 74.50 272 ASP A N 1
ATOM 2074 C CA . ASP A 1 272 ? 0.401 -13.055 26.125 1.00 74.50 272 ASP A CA 1
ATOM 2075 C C . ASP A 1 272 ? 1.785 -13.733 26.146 1.00 74.50 272 ASP A C 1
ATOM 2077 O O . ASP A 1 272 ? 2.706 -13.265 26.816 1.00 74.50 272 ASP A O 1
ATOM 2081 N N . ASP A 1 273 ? 1.959 -14.834 25.405 1.00 74.81 273 ASP A N 1
ATOM 2082 C CA . ASP A 1 273 ? 3.235 -15.553 25.275 1.00 74.81 273 ASP A CA 1
ATOM 2083 C C . ASP A 1 273 ? 4.136 -15.020 24.144 1.00 74.81 273 ASP A C 1
ATOM 2085 O O . ASP A 1 273 ? 5.217 -15.556 23.885 1.00 74.81 273 ASP A O 1
ATOM 2089 N N . GLY A 1 274 ? 3.717 -13.936 23.487 1.00 69.50 274 GLY A N 1
ATOM 2090 C CA . GLY A 1 274 ? 4.457 -13.259 22.430 1.00 69.50 274 GLY A CA 1
ATOM 2091 C C . GLY A 1 274 ? 4.369 -13.930 21.059 1.00 69.50 274 GLY A C 1
ATOM 2092 O O . GLY A 1 274 ? 5.059 -13.470 20.140 1.00 69.50 274 GLY A O 1
ATOM 2093 N N . THR A 1 275 ? 3.555 -14.982 20.903 1.00 77.31 275 THR A N 1
ATOM 2094 C CA . THR A 1 275 ? 3.284 -15.601 19.599 1.00 77.31 275 THR A CA 1
ATOM 2095 C C . THR A 1 275 ? 2.312 -14.757 18.772 1.00 77.31 275 THR A C 1
ATOM 2097 O O . THR A 1 275 ? 1.586 -13.910 19.286 1.00 77.31 275 THR A O 1
ATOM 2100 N N . ILE A 1 276 ? 2.364 -14.914 17.448 1.00 75.19 276 ILE A N 1
ATOM 2101 C CA . ILE A 1 276 ? 1.480 -14.196 16.524 1.00 75.19 276 ILE A CA 1
ATOM 2102 C C . ILE A 1 276 ? 0.203 -15.020 16.400 1.00 75.19 276 ILE A C 1
ATOM 2104 O O . ILE A 1 276 ? 0.283 -16.172 15.979 1.00 75.19 276 ILE A O 1
ATOM 2108 N N . ASP A 1 277 ? -0.950 -14.438 16.727 1.00 81.19 277 ASP A N 1
ATOM 2109 C CA . ASP A 1 277 ? -2.253 -15.068 16.499 1.00 81.19 277 ASP A CA 1
ATOM 2110 C C . ASP A 1 277 ? -2.728 -14.769 15.062 1.00 81.19 277 ASP A C 1
ATOM 2112 O O . ASP A 1 277 ? -3.048 -13.615 14.748 1.00 81.19 277 ASP A O 1
ATOM 2116 N N . PRO A 1 278 ? -2.798 -15.770 14.160 1.00 77.50 278 PRO A N 1
ATOM 2117 C CA . PRO A 1 278 ? -3.280 -15.556 12.797 1.00 77.50 278 PRO A CA 1
ATOM 2118 C C . PRO A 1 278 ? -4.726 -15.041 12.748 1.00 77.50 278 PRO A C 1
ATOM 2120 O O . PRO A 1 278 ? -5.064 -14.259 11.862 1.00 77.50 278 PRO A O 1
ATOM 2123 N N . GLY A 1 279 ? -5.570 -15.412 13.719 1.00 85.62 279 GLY A N 1
ATOM 2124 C CA . GLY A 1 279 ? -6.958 -14.954 13.787 1.00 85.62 279 GLY A CA 1
ATOM 2125 C C . GLY A 1 279 ? -7.078 -13.452 14.055 1.00 85.62 279 GLY A C 1
ATOM 2126 O O . GLY A 1 279 ? -8.028 -12.816 13.598 1.00 85.62 279 GLY A O 1
ATOM 2127 N N . GLN A 1 280 ? -6.090 -12.862 14.734 1.00 89.56 280 GLN A N 1
ATOM 2128 C CA . GLN A 1 280 ? -6.039 -11.422 15.000 1.00 89.56 280 GLN A CA 1
ATOM 2129 C C . GLN A 1 280 ? -5.667 -10.625 13.752 1.00 89.56 280 GLN A C 1
ATOM 2131 O O . GLN A 1 280 ? -6.197 -9.535 13.546 1.00 89.56 280 GLN A O 1
ATOM 2136 N N . HIS A 1 281 ? -4.820 -11.183 12.881 1.00 86.38 281 HIS A N 1
ATOM 2137 C CA . HIS A 1 281 ? -4.526 -10.580 11.581 1.00 86.38 281 HIS A CA 1
ATOM 2138 C C . HIS A 1 281 ? -5.774 -10.521 10.701 1.00 86.38 281 HIS A C 1
ATOM 2140 O O . HIS A 1 281 ? -6.129 -9.460 10.191 1.00 86.38 281 HIS A O 1
ATOM 2146 N N . ASP A 1 282 ? -6.477 -11.648 10.567 1.00 87.12 282 ASP A N 1
ATOM 2147 C CA . ASP A 1 282 ? -7.704 -11.716 9.770 1.00 87.12 282 ASP A CA 1
ATOM 2148 C C . ASP A 1 282 ? -8.768 -10.767 10.327 1.00 87.12 282 ASP A C 1
ATOM 2150 O O . ASP A 1 282 ? -9.485 -10.099 9.577 1.00 87.12 282 ASP A O 1
ATOM 2154 N N . ARG A 1 283 ? -8.835 -10.641 11.658 1.00 91.12 283 ARG A N 1
ATOM 2155 C CA . ARG A 1 283 ? -9.701 -9.664 12.306 1.00 91.12 283 ARG A CA 1
ATOM 2156 C C . ARG A 1 283 ? -9.278 -8.229 11.997 1.00 91.12 283 ARG A C 1
ATOM 2158 O O . ARG A 1 283 ? -10.146 -7.431 11.656 1.00 91.12 283 ARG A O 1
ATOM 2165 N N . ALA A 1 284 ? -7.991 -7.897 12.080 1.00 90.62 284 ALA A N 1
ATOM 2166 C CA . ALA A 1 284 ? -7.479 -6.571 11.738 1.00 90.62 284 ALA A CA 1
ATOM 2167 C C . ALA A 1 284 ? -7.821 -6.194 10.290 1.00 90.62 284 ALA A C 1
ATOM 2169 O O . ALA A 1 284 ? -8.382 -5.124 10.067 1.00 90.62 284 ALA A O 1
ATOM 2170 N N . MET A 1 285 ? -7.588 -7.099 9.334 1.00 87.25 285 MET A N 1
ATOM 2171 C CA . MET A 1 285 ? -7.967 -6.920 7.927 1.00 87.25 285 MET A CA 1
ATOM 2172 C C . MET A 1 285 ? -9.462 -6.595 7.791 1.00 87.25 285 MET A C 1
ATOM 2174 O O . MET A 1 285 ? -9.822 -5.590 7.191 1.00 87.25 285 MET A O 1
ATOM 2178 N N . GLN A 1 286 ? -10.344 -7.370 8.434 1.00 88.06 286 GLN A N 1
ATOM 2179 C CA . GLN A 1 286 ? -11.796 -7.125 8.404 1.00 88.06 286 GLN A CA 1
ATOM 2180 C C . GLN A 1 286 ? -12.226 -5.788 9.025 1.00 88.06 286 GLN A C 1
ATOM 2182 O O . GLN A 1 286 ? -13.276 -5.249 8.664 1.00 88.06 286 GLN A O 1
ATOM 2187 N N . LEU A 1 287 ? -11.494 -5.300 10.031 1.00 90.81 287 LEU A N 1
ATOM 2188 C CA . LEU A 1 287 ? -11.817 -4.048 10.714 1.00 90.81 287 LEU A CA 1
ATOM 2189 C C . LEU A 1 287 ? -11.314 -2.825 9.956 1.00 90.81 287 LEU A C 1
ATOM 2191 O O . LEU A 1 287 ? -12.000 -1.803 9.950 1.00 90.81 287 LEU A O 1
ATOM 2195 N N . LEU A 1 288 ? -10.124 -2.931 9.366 1.00 88.06 288 LEU A N 1
ATOM 2196 C CA . LEU A 1 288 ? -9.433 -1.826 8.712 1.00 88.06 288 LEU A CA 1
ATOM 2197 C C . LEU A 1 288 ? -9.768 -1.704 7.222 1.00 88.06 288 LEU A C 1
ATOM 2199 O O . LEU A 1 288 ? -9.608 -0.622 6.667 1.00 88.06 288 LEU A O 1
ATOM 2203 N N . GLN A 1 289 ? -10.264 -2.771 6.593 1.00 80.25 289 GLN A N 1
ATOM 2204 C CA . GLN A 1 289 ? -10.699 -2.778 5.195 1.00 80.25 289 GLN A CA 1
ATOM 2205 C C . GLN A 1 289 ? -12.233 -2.825 5.080 1.00 80.25 289 GLN A C 1
ATOM 2207 O O . GLN A 1 289 ? -12.938 -3.260 5.995 1.00 80.25 289 GLN A O 1
ATOM 2212 N N . GLY A 1 290 ? -12.758 -2.380 3.935 1.00 73.62 290 GLY A N 1
ATOM 2213 C CA . GLY A 1 290 ? -14.196 -2.332 3.636 1.00 73.62 290 GLY A CA 1
ATOM 2214 C C . GLY A 1 290 ? -14.804 -0.929 3.745 1.00 73.62 290 GLY A C 1
ATOM 2215 O O . GLY A 1 290 ? -14.091 0.067 3.775 1.00 73.62 290 GLY A O 1
ATOM 2216 N N . ASP A 1 291 ? -16.136 -0.843 3.783 1.00 76.75 291 ASP A N 1
ATOM 2217 C CA . ASP A 1 291 ? -16.869 0.429 3.721 1.00 76.75 291 ASP A CA 1
ATOM 2218 C C . ASP A 1 291 ? -16.350 1.495 4.697 1.00 76.75 291 ASP A C 1
ATOM 2220 O O . ASP A 1 291 ? -16.294 1.291 5.915 1.00 76.75 291 ASP A O 1
ATOM 2224 N N . VAL A 1 292 ? -16.107 2.689 4.165 1.00 77.19 292 VAL A N 1
ATOM 2225 C CA . VAL A 1 292 ? -15.778 3.881 4.945 1.00 77.19 292 VAL A CA 1
ATOM 2226 C C . VAL A 1 292 ? -17.066 4.666 5.237 1.00 77.19 292 VAL A C 1
ATOM 2228 O O . VAL A 1 292 ? -17.887 4.894 4.350 1.00 77.19 292 VAL A O 1
ATOM 2231 N N . ILE A 1 293 ? -17.277 5.075 6.493 1.00 80.00 293 ILE A N 1
ATOM 2232 C CA . ILE A 1 293 ? -18.305 6.057 6.885 1.00 80.00 293 ILE A CA 1
ATOM 2233 C C . ILE A 1 293 ? -17.607 7.197 7.607 1.00 80.00 293 ILE A C 1
ATOM 2235 O O . ILE A 1 293 ? -16.820 6.957 8.518 1.00 80.00 293 ILE A O 1
ATOM 2239 N N . ASP A 1 294 ? -17.930 8.437 7.239 1.00 80.75 294 ASP A N 1
ATOM 2240 C CA . ASP A 1 294 ? -17.362 9.638 7.861 1.00 80.75 294 ASP A CA 1
ATOM 2241 C C . ASP A 1 294 ? -15.823 9.599 7.918 1.00 80.75 294 ASP A C 1
ATOM 2243 O O . ASP A 1 294 ? -15.221 10.127 8.852 1.00 80.75 294 ASP A O 1
ATOM 2247 N N . ARG A 1 295 ? -15.200 8.991 6.892 1.00 79.75 295 ARG A N 1
ATOM 2248 C CA . ARG A 1 295 ? -13.744 8.802 6.715 1.00 79.75 295 ARG A CA 1
ATOM 2249 C C . ARG A 1 295 ? -13.091 7.732 7.598 1.00 79.75 295 ARG A C 1
ATOM 2251 O O . ARG A 1 295 ? -11.879 7.574 7.557 1.00 79.75 295 ARG A O 1
ATOM 2258 N N . VAL A 1 296 ? -13.869 6.969 8.361 1.00 84.44 296 VAL A N 1
ATOM 2259 C CA . VAL A 1 296 ? -13.369 5.871 9.202 1.00 84.44 296 VAL A CA 1
ATOM 2260 C C . VAL A 1 296 ? -13.854 4.528 8.646 1.00 84.44 296 VAL A C 1
ATOM 2262 O O . VAL A 1 296 ? -15.022 4.439 8.250 1.00 84.44 296 VAL A O 1
ATOM 2265 N N . PRO A 1 297 ? -13.026 3.463 8.650 1.00 86.69 297 PRO A N 1
ATOM 2266 C CA . PRO A 1 297 ? -13.505 2.110 8.384 1.00 86.69 297 PRO A CA 1
ATOM 2267 C C . PRO A 1 297 ? -14.685 1.775 9.303 1.00 86.69 297 PRO A C 1
ATOM 2269 O O . PRO A 1 297 ? -14.558 1.740 10.529 1.00 86.69 297 PRO A O 1
ATOM 2272 N N . ARG A 1 298 ? -15.865 1.539 8.719 1.00 86.69 298 ARG A N 1
ATOM 2273 C CA . ARG A 1 298 ? -17.125 1.339 9.458 1.00 86.69 298 ARG A CA 1
ATOM 2274 C C . ARG A 1 298 ? -17.012 0.218 10.488 1.00 86.69 298 ARG A C 1
ATOM 2276 O O . ARG A 1 298 ? -17.616 0.276 11.560 1.00 86.69 298 ARG A O 1
ATOM 2283 N N . ASN A 1 299 ? -16.278 -0.835 10.146 1.00 91.12 299 ASN A N 1
ATOM 2284 C CA . ASN A 1 299 ? -16.121 -1.994 11.012 1.00 91.12 299 ASN A CA 1
ATOM 2285 C C . ASN A 1 299 ? -15.270 -1.671 12.244 1.00 91.12 299 ASN A C 1
ATOM 2287 O O . ASN A 1 299 ? -15.592 -2.167 13.323 1.00 91.12 299 ASN A O 1
ATOM 2291 N N . LEU A 1 300 ? -14.261 -0.804 12.115 1.00 93.94 300 LEU A N 1
ATOM 2292 C CA . LEU A 1 300 ? -13.414 -0.375 13.225 1.00 93.94 300 LEU A CA 1
ATOM 2293 C C . LEU A 1 300 ? -14.220 0.359 14.306 1.00 93.94 300 LEU A C 1
ATOM 2295 O O . LEU A 1 300 ? -14.216 -0.071 15.458 1.00 93.94 300 LEU A O 1
ATOM 2299 N N . SER A 1 301 ? -14.973 1.409 13.953 1.00 93.81 301 SER A N 1
ATOM 2300 C CA . SER A 1 301 ? -15.760 2.174 14.939 1.00 93.81 301 SER A CA 1
ATOM 2301 C C . SER A 1 301 ? -16.799 1.303 15.646 1.00 93.81 301 SER A C 1
ATOM 2303 O O . SER A 1 301 ? -16.941 1.361 16.867 1.00 93.81 301 SER A O 1
ATOM 2305 N N . ARG A 1 302 ? -17.488 0.432 14.899 1.00 94.69 302 ARG A N 1
ATOM 2306 C CA . ARG A 1 302 ? -18.461 -0.518 15.463 1.00 94.69 302 ARG A CA 1
ATOM 2307 C C . ARG A 1 302 ? -17.818 -1.543 16.384 1.00 94.69 302 ARG A C 1
ATOM 2309 O O . ARG A 1 302 ? -18.422 -1.924 17.385 1.00 94.69 302 ARG A O 1
ATOM 2316 N N . ALA A 1 303 ? -16.627 -2.022 16.038 1.00 96.50 303 ALA A N 1
ATOM 2317 C CA . ALA A 1 303 ? -15.897 -2.959 16.875 1.00 96.50 303 ALA A CA 1
ATOM 2318 C C . ALA A 1 303 ? -15.484 -2.309 18.197 1.00 96.50 303 ALA A C 1
ATOM 2320 O O . ALA A 1 303 ? -15.701 -2.924 19.235 1.00 96.50 303 ALA A O 1
ATOM 2321 N N . ILE A 1 304 ? -15.016 -1.056 18.174 1.00 97.06 304 ILE A N 1
ATOM 2322 C CA . ILE A 1 304 ? -14.710 -0.289 19.390 1.00 97.06 304 ILE A CA 1
ATOM 2323 C C . ILE A 1 304 ? -15.968 -0.123 20.253 1.00 97.06 304 ILE A C 1
ATOM 2325 O O . ILE A 1 304 ? -15.940 -0.494 21.420 1.00 97.06 304 ILE A O 1
ATOM 2329 N N . VAL A 1 305 ? -17.097 0.341 19.696 1.00 96.94 305 VAL A N 1
ATOM 2330 C CA . VAL A 1 305 ? -18.363 0.482 20.453 1.00 96.94 305 VAL A CA 1
ATOM 2331 C C . VAL A 1 305 ? -18.752 -0.822 21.152 1.00 96.94 305 VAL A C 1
ATOM 2333 O O . VAL A 1 305 ? -19.061 -0.823 22.343 1.00 96.94 305 VAL A O 1
ATOM 2336 N N . ARG A 1 306 ? -18.708 -1.943 20.423 1.00 96.44 306 ARG A N 1
ATOM 2337 C CA . ARG A 1 306 ? -19.102 -3.259 20.945 1.00 96.44 306 ARG A CA 1
ATOM 2338 C C . ARG A 1 306 ? -18.132 -3.789 21.992 1.00 96.44 306 ARG A C 1
ATOM 2340 O O . ARG A 1 306 ? -18.581 -4.269 23.028 1.00 96.44 306 ARG A O 1
ATOM 2347 N N . HIS A 1 307 ? -16.832 -3.727 21.713 1.00 97.19 307 HIS A N 1
ATOM 2348 C CA . HIS A 1 307 ? -15.797 -4.251 22.600 1.00 97.19 307 HIS A CA 1
ATOM 2349 C C . HIS A 1 307 ? -15.701 -3.436 23.894 1.00 97.19 307 HIS A C 1
ATOM 2351 O O . HIS A 1 307 ? -15.535 -4.001 24.967 1.00 97.19 307 HIS A O 1
ATOM 2357 N N . GLN A 1 308 ? -15.885 -2.119 23.798 1.00 97.19 308 GLN A N 1
ATOM 2358 C CA . GLN A 1 308 ? -15.805 -1.196 24.928 1.00 97.19 308 GLN A CA 1
ATOM 2359 C C . GLN A 1 308 ? -17.138 -1.002 25.663 1.00 97.19 308 GLN A C 1
ATOM 2361 O O . GLN A 1 308 ? -17.181 -0.220 26.609 1.00 97.19 308 GLN A O 1
ATOM 2366 N N . HIS A 1 309 ? -18.207 -1.695 25.250 1.00 96.69 309 HIS A N 1
ATOM 2367 C CA . HIS A 1 309 ? -19.552 -1.609 25.837 1.00 96.69 309 HIS A CA 1
ATOM 2368 C C . HIS A 1 309 ? -20.132 -0.181 25.885 1.00 96.69 309 HIS A C 1
ATOM 2370 O O . HIS A 1 309 ? -20.763 0.223 26.863 1.00 96.69 309 HIS A O 1
ATOM 2376 N N . LEU A 1 310 ? -19.923 0.589 24.816 1.00 96.44 310 LEU A N 1
ATOM 2377 C CA . LEU A 1 310 ? -20.478 1.936 24.672 1.00 96.44 310 LEU A CA 1
ATOM 2378 C C . LEU A 1 310 ? -21.939 1.894 24.199 1.00 96.44 310 LEU A C 1
ATOM 2380 O O . LEU A 1 310 ? -22.381 0.920 23.588 1.00 96.44 310 LEU A O 1
ATOM 2384 N N . ASP A 1 311 ? -22.686 2.978 24.435 1.00 96.56 311 ASP A N 1
ATOM 2385 C CA . ASP A 1 311 ? -23.983 3.173 23.773 1.00 96.56 311 ASP A CA 1
ATOM 2386 C C . ASP A 1 311 ? -23.777 3.331 22.255 1.00 96.56 311 ASP A C 1
ATOM 2388 O O . ASP A 1 311 ? -22.954 4.137 21.814 1.00 96.56 311 ASP A O 1
ATOM 2392 N N . GLU A 1 312 ? -24.540 2.588 21.449 1.00 96.00 312 GLU A N 1
ATOM 2393 C CA . GLU A 1 312 ? -24.483 2.645 19.984 1.00 96.00 312 GLU A CA 1
ATOM 2394 C C . GLU A 1 312 ? -24.756 4.053 19.432 1.00 96.00 312 GLU A C 1
ATOM 2396 O O . GLU A 1 312 ? -24.235 4.410 18.373 1.00 96.00 312 GLU A O 1
ATOM 2401 N N . SER A 1 313 ? -25.500 4.900 20.156 1.00 96.69 313 SER A N 1
ATOM 2402 C CA . SER A 1 313 ? -25.737 6.289 19.749 1.00 96.69 313 SER A CA 1
ATOM 2403 C C . SER A 1 313 ? -24.465 7.144 19.712 1.00 96.69 313 SER A C 1
ATOM 2405 O O . SER A 1 313 ? -24.480 8.215 19.108 1.00 96.69 313 SER A O 1
ATOM 2407 N N . LEU A 1 314 ? -23.378 6.702 20.357 1.00 96.88 314 LEU A N 1
ATOM 2408 C CA . LEU A 1 314 ? -22.090 7.401 20.383 1.00 96.88 314 LEU A CA 1
ATOM 2409 C C . LEU A 1 314 ? -21.206 7.088 19.168 1.00 96.88 314 LEU A C 1
ATOM 2411 O O . LEU A 1 314 ? -20.176 7.738 18.996 1.00 96.88 314 LEU A O 1
ATOM 2415 N N . GLU A 1 315 ? -21.585 6.138 18.302 1.00 95.75 315 GLU A N 1
ATOM 2416 C CA . GLU A 1 315 ? -20.767 5.750 17.142 1.00 95.75 315 GLU A CA 1
ATOM 2417 C C . GLU A 1 315 ? -20.382 6.945 16.237 1.00 95.75 315 GLU A C 1
ATOM 2419 O O . GLU A 1 315 ? -19.215 7.032 15.849 1.00 95.75 315 GLU A O 1
ATOM 2424 N N . PRO A 1 316 ? -21.280 7.905 15.917 1.00 94.94 316 PRO A N 1
ATOM 2425 C CA . PRO A 1 316 ? -20.906 9.072 15.115 1.00 94.94 316 PRO A CA 1
ATOM 2426 C C . PRO A 1 316 ? -19.872 9.984 15.790 1.00 94.94 316 PRO A C 1
ATOM 2428 O O . PRO A 1 316 ? -18.949 10.451 15.125 1.00 94.94 316 PRO A O 1
ATOM 2431 N N . GLU A 1 317 ? -19.987 10.217 17.103 1.00 96.31 317 GLU A N 1
ATOM 2432 C CA . GLU A 1 317 ? -19.000 11.015 17.847 1.00 96.31 317 GLU A CA 1
ATOM 2433 C C . GLU A 1 317 ? -17.650 10.292 17.900 1.00 96.31 317 GLU A C 1
ATOM 2435 O O . GLU A 1 317 ? -16.608 10.906 17.670 1.00 96.31 317 GLU A O 1
ATOM 2440 N N . LEU A 1 318 ? -17.666 8.975 18.128 1.00 96.31 318 LEU A N 1
ATOM 2441 C CA . LEU A 1 318 ? -16.464 8.150 18.109 1.00 96.31 318 LEU A CA 1
ATOM 2442 C C . LEU A 1 318 ? -15.736 8.251 16.761 1.00 96.31 318 LEU A C 1
ATOM 2444 O O . LEU A 1 318 ? -14.520 8.418 16.750 1.00 96.31 318 LEU A O 1
ATOM 2448 N N . ARG A 1 319 ? -16.450 8.193 15.628 1.00 93.81 319 ARG A N 1
ATOM 2449 C CA . ARG A 1 319 ? -15.826 8.347 14.300 1.00 93.81 319 ARG A CA 1
ATOM 2450 C C . ARG A 1 319 ? -15.126 9.695 14.152 1.00 93.81 319 ARG A C 1
ATOM 2452 O O . ARG A 1 319 ? -13.989 9.731 13.690 1.00 93.81 319 ARG A O 1
ATOM 2459 N N . GLN A 1 320 ? -15.754 10.784 14.594 1.00 93.12 320 GLN A N 1
ATOM 2460 C CA . GLN A 1 320 ? -15.112 12.099 14.556 1.00 93.12 320 GLN A CA 1
ATOM 2461 C C . GLN A 1 320 ? -13.845 12.135 15.423 1.00 93.12 320 GLN A C 1
ATOM 2463 O O . GLN A 1 320 ? -12.809 12.609 14.968 1.00 93.12 320 GLN A O 1
ATOM 2468 N N . ARG A 1 321 ? -13.886 11.551 16.626 1.00 94.94 321 ARG A N 1
ATOM 2469 C CA . ARG A 1 321 ? -12.712 11.471 17.509 1.00 94.94 321 ARG A CA 1
ATOM 2470 C C . ARG A 1 321 ? -11.587 10.615 16.938 1.00 94.94 321 ARG A C 1
ATOM 2472 O O . ARG A 1 321 ? -10.427 10.957 17.125 1.00 94.94 321 ARG A O 1
ATOM 2479 N N . ILE A 1 322 ? -11.915 9.533 16.228 1.00 93.69 322 ILE A N 1
ATOM 2480 C CA . ILE A 1 322 ? -10.925 8.727 15.505 1.00 93.69 322 ILE A CA 1
ATOM 2481 C C . ILE A 1 322 ? -10.225 9.588 14.457 1.00 93.69 322 ILE A C 1
ATOM 2483 O O . ILE A 1 322 ? -9.004 9.581 14.411 1.00 93.69 322 ILE A O 1
ATOM 2487 N N . VAL A 1 323 ? -10.960 10.366 13.657 1.00 89.81 323 VAL A N 1
ATOM 2488 C CA . VAL A 1 323 ? -10.344 11.293 12.690 1.00 89.81 323 VAL A CA 1
ATOM 2489 C C . VAL A 1 323 ? -9.425 12.295 13.397 1.00 89.81 323 VAL A C 1
ATOM 2491 O O . VAL A 1 323 ? -8.306 12.535 12.937 1.00 89.81 323 VAL A O 1
ATOM 2494 N N . ASP A 1 324 ? -9.859 12.823 14.544 1.00 91.75 324 ASP A N 1
ATOM 2495 C CA . ASP A 1 324 ? -9.104 13.804 15.327 1.00 91.75 324 ASP A CA 1
ATOM 2496 C C . ASP A 1 324 ? -7.798 13.240 15.921 1.00 91.75 324 ASP A C 1
ATOM 2498 O O . ASP A 1 324 ? -6.929 14.030 16.295 1.00 91.75 324 ASP A O 1
ATOM 2502 N N . VAL A 1 325 ? -7.596 11.912 15.948 1.00 91.94 325 VAL A N 1
ATOM 2503 C CA . VAL A 1 325 ? -6.306 11.293 16.316 1.00 91.94 325 VAL A CA 1
ATOM 2504 C C . VAL A 1 325 ? -5.174 11.808 15.428 1.00 91.94 325 VAL A C 1
ATOM 2506 O O . VAL A 1 325 ? -4.071 12.018 15.923 1.00 91.94 325 VAL A O 1
ATOM 2509 N N . ALA A 1 326 ? -5.437 12.058 14.140 1.00 87.25 326 ALA A N 1
ATOM 2510 C CA . ALA A 1 326 ? -4.476 12.657 13.207 1.00 87.25 326 ALA A CA 1
ATOM 2511 C C . ALA A 1 326 ? -3.100 11.949 13.164 1.00 87.25 326 ALA A C 1
ATOM 2513 O O . ALA A 1 326 ? -2.067 12.585 12.954 1.00 87.25 326 ALA A O 1
ATOM 2514 N N . GLY A 1 327 ? -3.078 10.632 13.395 1.00 85.00 327 GLY A N 1
ATOM 2515 C CA . GLY A 1 327 ? -1.853 9.833 13.443 1.00 85.00 327 GLY A CA 1
ATOM 2516 C C . GLY A 1 327 ? -0.952 10.101 14.652 1.00 85.00 327 GLY A C 1
ATOM 2517 O O . GLY A 1 327 ? 0.212 9.708 14.607 1.00 85.00 327 GLY A O 1
ATOM 2518 N N . ASP A 1 328 ? -1.450 10.757 15.705 1.00 92.38 328 ASP A N 1
ATOM 2519 C CA . ASP A 1 328 ? -0.738 10.986 16.964 1.00 92.38 328 ASP A CA 1
ATOM 2520 C C . ASP A 1 328 ? -1.140 9.948 18.034 1.00 92.38 328 ASP A C 1
ATOM 2522 O O . ASP A 1 328 ? -2.278 9.974 18.515 1.00 92.38 328 ASP A O 1
ATOM 2526 N N . PRO A 1 329 ? -0.219 9.069 18.477 1.00 91.06 329 PRO A N 1
ATOM 2527 C CA . PRO A 1 329 ? -0.507 8.065 19.498 1.00 91.06 329 PRO A CA 1
ATOM 2528 C C . PRO A 1 329 ? -1.046 8.645 20.810 1.00 91.06 329 PRO A C 1
ATOM 2530 O O . PRO A 1 329 ? -1.898 8.020 21.433 1.00 91.06 329 PRO A O 1
ATOM 2533 N N . ALA A 1 330 ? -0.619 9.848 21.212 1.00 94.88 330 ALA A N 1
ATOM 2534 C CA . ALA A 1 330 ? -1.106 10.467 22.448 1.00 94.88 330 ALA A CA 1
ATOM 2535 C C . ALA A 1 330 ? -2.611 10.776 22.383 1.00 94.88 330 ALA A C 1
ATOM 2537 O O . ALA A 1 330 ? -3.319 10.692 23.384 1.00 94.88 330 ALA A O 1
ATOM 2538 N N . ARG A 1 331 ? -3.134 11.072 21.189 1.00 96.00 331 ARG A N 1
ATOM 2539 C CA . ARG A 1 331 ? -4.570 11.304 20.988 1.00 96.00 331 ARG A CA 1
ATOM 2540 C C . ARG A 1 331 ? -5.388 10.018 21.011 1.00 96.00 331 ARG A C 1
ATOM 2542 O O . ARG A 1 331 ? -6.586 10.067 21.285 1.00 96.00 331 ARG A O 1
ATOM 2549 N N . VAL A 1 332 ? -4.763 8.864 20.772 1.00 95.56 332 VAL A N 1
ATOM 2550 C CA . VAL A 1 332 ? -5.417 7.570 21.013 1.00 95.56 332 VAL A CA 1
ATOM 2551 C C . VAL A 1 332 ? -5.620 7.347 22.511 1.00 95.56 332 VAL A C 1
ATOM 2553 O O . VAL A 1 332 ? -6.688 6.888 22.909 1.00 95.56 332 VAL A O 1
ATOM 2556 N N . ASP A 1 333 ? -4.661 7.746 23.349 1.00 95.19 333 ASP A N 1
ATOM 2557 C CA . ASP A 1 333 ? -4.816 7.679 24.808 1.00 95.19 333 ASP A CA 1
ATOM 2558 C C . ASP A 1 333 ? -5.944 8.609 25.292 1.00 95.19 333 ASP A C 1
ATOM 2560 O O . ASP A 1 333 ? -6.772 8.218 26.118 1.00 95.19 333 ASP A O 1
ATOM 2564 N N . GLU A 1 334 ? -6.040 9.820 24.730 1.00 97.25 334 GLU A N 1
ATOM 2565 C CA . GLU A 1 334 ? -7.152 10.748 24.991 1.00 97.25 334 GLU A CA 1
ATOM 2566 C C . GLU A 1 334 ? -8.509 10.156 24.577 1.00 97.25 334 GLU A C 1
ATOM 2568 O O . GLU A 1 334 ? -9.499 10.284 25.307 1.00 97.25 334 GLU A O 1
ATOM 2573 N N . LEU A 1 335 ? -8.562 9.471 23.429 1.00 97.38 335 LEU A N 1
ATOM 2574 C CA . LEU A 1 335 ? -9.745 8.735 22.989 1.00 97.38 335 LEU A CA 1
ATOM 2575 C C . LEU A 1 335 ? -10.098 7.613 23.972 1.00 97.38 335 LEU A C 1
ATOM 2577 O O . LEU A 1 335 ? -11.264 7.483 24.341 1.00 97.38 335 LEU A O 1
ATOM 2581 N N . GLY A 1 336 ? -9.111 6.853 24.449 1.00 96.50 336 GLY A N 1
ATOM 2582 C CA . GLY A 1 336 ? -9.295 5.832 25.481 1.00 96.50 336 GLY A CA 1
ATOM 2583 C C . GLY A 1 336 ? -9.872 6.403 26.781 1.00 96.50 336 GLY A C 1
ATOM 2584 O O . GLY A 1 336 ? -10.814 5.841 27.340 1.00 96.50 336 GLY A O 1
ATOM 2585 N N . ALA A 1 337 ? -9.388 7.566 27.225 1.00 96.81 337 ALA A N 1
ATOM 2586 C CA . ALA A 1 337 ? -9.928 8.256 28.396 1.00 96.81 337 ALA A CA 1
ATOM 2587 C C . ALA A 1 337 ? -11.381 8.720 28.185 1.00 96.81 337 ALA A C 1
ATOM 2589 O O . ALA A 1 337 ? -12.209 8.600 29.089 1.00 96.81 337 ALA A O 1
ATOM 2590 N N . TRP A 1 338 ? -11.718 9.216 26.989 1.00 97.62 338 TRP A N 1
ATOM 2591 C CA . TRP A 1 338 ? -13.104 9.550 26.650 1.00 97.62 338 TRP A CA 1
ATOM 2592 C C . TRP A 1 338 ? -14.007 8.309 26.647 1.00 97.62 338 TRP A C 1
ATOM 2594 O O . TRP A 1 338 ? -15.119 8.376 27.173 1.00 97.62 338 TRP A O 1
ATOM 2604 N N . ILE A 1 339 ? -13.535 7.180 26.110 1.00 97.50 339 ILE A N 1
ATOM 2605 C CA . ILE A 1 339 ? -14.259 5.901 26.130 1.00 97.50 339 ILE A CA 1
ATOM 2606 C C . ILE A 1 339 ? -14.560 5.484 27.573 1.00 97.50 339 ILE A C 1
ATOM 2608 O O . ILE A 1 339 ? -15.701 5.147 27.870 1.00 97.50 339 ILE A O 1
ATOM 2612 N N . GLU A 1 340 ? -13.582 5.565 28.478 1.00 96.56 340 GLU A N 1
ATOM 2613 C CA . GLU A 1 340 ? -13.755 5.184 29.886 1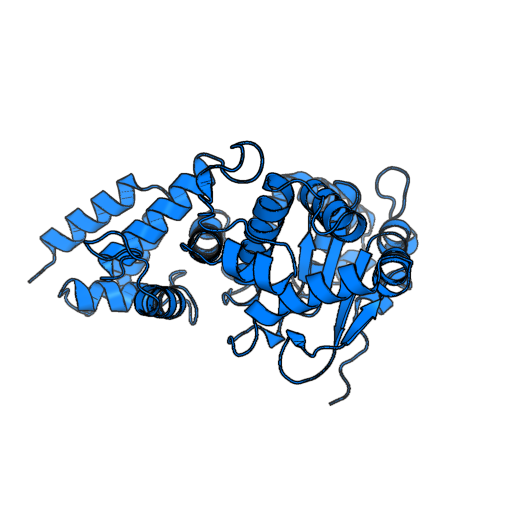.00 96.56 340 GLU A CA 1
ATOM 2614 C C . GLU A 1 340 ? -14.853 6.001 30.583 1.00 96.56 340 GLU A C 1
ATOM 2616 O O . GLU A 1 340 ? -15.694 5.445 31.282 1.00 96.56 340 GLU A O 1
ATOM 2621 N N . VAL A 1 341 ? -14.908 7.315 30.338 1.00 96.88 341 VAL A N 1
ATOM 2622 C CA . VAL A 1 341 ? -15.947 8.202 30.900 1.00 96.88 341 VAL A CA 1
ATOM 2623 C C . VAL A 1 341 ? -17.351 7.855 30.390 1.00 96.88 341 VAL A C 1
ATOM 2625 O O . VAL A 1 341 ? -18.337 8.106 31.083 1.00 96.88 341 VAL A O 1
ATOM 2628 N N . ASN A 1 342 ? -17.453 7.298 29.183 1.00 95.62 342 ASN A N 1
ATOM 2629 C CA . ASN A 1 342 ? -18.724 7.000 28.523 1.00 95.62 342 ASN A CA 1
ATOM 2630 C C . ASN A 1 342 ? -19.104 5.510 28.569 1.00 95.62 342 ASN A C 1
ATOM 2632 O O . ASN A 1 342 ? -20.157 5.137 28.040 1.00 95.62 342 ASN A O 1
ATOM 2636 N N . ARG A 1 343 ? -18.281 4.661 29.199 1.00 92.00 343 ARG A N 1
ATOM 2637 C CA . ARG A 1 343 ? -18.596 3.250 29.432 1.00 92.00 343 ARG A CA 1
ATOM 2638 C C . ARG A 1 343 ? -19.694 3.142 30.495 1.00 92.00 343 ARG A C 1
ATOM 2640 O O . ARG A 1 343 ? -19.672 3.859 31.495 1.00 92.00 343 ARG A O 1
ATOM 2647 N N . ARG A 1 344 ? -20.687 2.288 30.241 1.00 72.19 344 ARG A N 1
ATOM 2648 C CA . ARG A 1 344 ? -21.830 2.069 31.139 1.00 72.19 344 ARG A CA 1
ATOM 2649 C C . ARG A 1 344 ? -21.587 0.967 32.152 1.00 72.19 344 ARG A C 1
ATOM 2651 O O . ARG A 1 344 ? -20.945 -0.037 31.774 1.00 72.19 344 ARG A O 1
#

Secondary structure (DSSP, 8-state):
------THHHHTTSTTTTT-EETTEEHHHHHHHSEEEEEESSS-GGGSEEEE-SHHHHHHHHSTTHHHHHHHHHHHHGGGTT-TTGGG--EEEE-SSHHHHHHHHHHHHHHTTSS-HHHHHH-HHHHHHHHHHHHHHHHHHSSS--SEEEE-HHHHHHHHHHHHHGGGS-HHHHHHHHHHHHHHHHHHHS---TT---TTTHHHHHHHHHHHHTSTTHHHHHHHHTTPPPPTT----GGGS-TTTT--HHHHHHHHHHHHHHHHTT--SS-TTS---HHHHHHHHHHHSS-EETTEEHHHHHHHHHHTT--GGGHHHHHHHHHHTTT-HHHHHHHHHHHHHH--

Sequence (344 aa):
MQLDRPILNRWTHTPWVSKTPVDDRTVGGILDEEVQIGFEGDGPMSSRRLVPLSAGAHELLFGPHRDAARRLITGTLATLDGLEGAANLRGMSMSSDQASFATNLLMSNTEAGFYPDSVAASDPVQFERSMVSLIPSVRAAKAQNTGWLDLGPRVSAKLRGLVEHGAEAPREDATEVALTLLHELQHSITPHDPNTVRDSDVWLEEGVAETLAWWPGQAAALRERMGLPLRAGETIDPWSVPPDSVASTEYRNRHRSIQGLLGLAGVEPRTDDGTIDPGQHDRAMQLLQGDVIDRVPRNLSRAIVRHQHLDESLEPELRQRIVDVAGDPARVDELGAWIEVNRR

Foldseek 3Di:
DPDDPDCLLVQLPQVLQCPQDQPPHGLNRLSQAWFKWWFDDDAQQLPTDTDTSHPNNCCCCPHPLNVLSNQQNSLLSNVCHPAALSVLQTIETFGQALSSLLSVLVVLCVQLVVDDPVVCNPCVPVVSVVSVVVSVVVLLSLLALSSYHRHHNVLSVLSVQCSVQPQNRDPLSLLLNLLSSQLSSQSSRADDDSVDRDVLLSLLSSLLSNLLSQQWCRSVSSCVSSNHDDDVVDTDRNCVRDCVRQVPPLNVLSNLLLQLLLVLLVQDQADPVRDGDVVSSVVSCQQSGDDDDPSGRLSSLVSNCVVLVADPVCSVVLSVLSSVCSSGNVSSVVSVVVSVVRHD

pLDDT: mean 80.05, std 15.89, range [26.3, 97.62]

Radius of gyration: 20.91 Å; chains: 1; bounding box: 48×44×60 Å